Protein 7EDC (pdb70)

GO terms:
  GO:0141100 tRNA (guanine(18)-2'-O-ribose)-methyltransferase activity (F, EXP)
  GO:0002938 tRNA guanine ribose methylation (P, IMP)
  GO:0030488 tRNA methylation (P, TAS)

Secondary structure (DSSP, 8-state):
---TT----HHHHHHHHHHHHT--TTEEEEEES---HHHHHHHHHHHHHTT-SEEEEE--SHHHHHHTHHHHTS-TT-EEEEESSHHHHHHHHHHTT-EEEEE---TT-EEGGGS--SS-EEEEEEBTTTBS-HHHHHH-SEEEE----SS-----HHHHHHHHHHHHHHHHHHTTTT--SS-SS-HHHHHHHHHHHHSHHHHHHHHHTTPPP-EE-TTS-EE--HHHHHHHHS--

Structure (mmCIF, N/CA/C/O backbone):
data_7EDC
#
_entry.id   7EDC
#
_cell.length_a   84.791
_cell.length_b   60.942
_cell.length_c   67.906
_cell.angle_alpha   90.000
_cell.angle_beta   122.965
_cell.angle_gamma   90.000
#
_symmetry.space_group_name_H-M   'C 1 2 1'
#
loop_
_entity.id
_entity.type
_entity.pdbx_description
1 polymer "tRNA (guanosine(18)-2'-O)-methyltransferase"
2 non-polymer S-ADENOSYLMETHIONINE
3 non-polymer 'PHOSPHATE ION'
4 water water
#
loop_
_atom_site.group_PDB
_atom_site.id
_atom_site.type_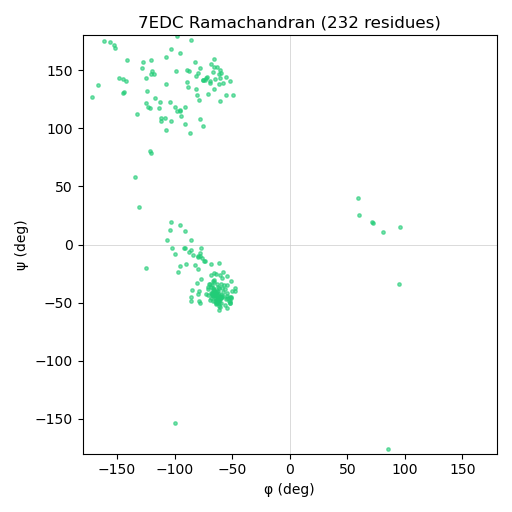symbol
_atom_site.label_atom_id
_atom_site.label_alt_id
_atom_site.label_comp_id
_atom_site.label_asym_id
_atom_site.label_entity_id
_atom_site.label_seq_id
_atom_site.pdbx_PDB_ins_code
_atom_site.Cartn_x
_atom_site.Cartn_y
_atom_site.Cartn_z
_atom_site.occupancy
_atom_site.B_iso_or_equiv
_atom_site.auth_seq_id
_atom_site.auth_comp_id
_atom_site.auth_asym_id
_atom_site.auth_atom_id
_atom_site.pdbx_PDB_model_num
ATOM 1 N N . LEU A 1 14 ? 1.058 6.652 41.722 1.000 56.633 -6 LEU A N 1
ATOM 2 C CA . LEU A 1 14 ? 1.093 5.326 41.000 1.000 50.340 -6 LEU A CA 1
ATOM 3 C C . LEU A 1 14 ? 0.730 5.614 39.539 1.000 47.816 -6 LEU A C 1
ATOM 4 O O . LEU A 1 14 ? 1.664 5.683 38.759 1.000 47.662 -6 LEU A O 1
ATOM 9 N N . VAL A 1 15 ? -0.522 5.947 39.216 1.000 48.601 -5 VAL A N 1
ATOM 10 C CA . VAL A 1 15 ? -0.877 6.439 37.852 1.000 59.036 -5 VAL A CA 1
ATOM 11 C C . VAL A 1 15 ? -1.269 7.917 37.926 1.000 54.235 -5 VAL A C 1
ATOM 12 O O . VAL A 1 15 ? -2.346 8.286 38.363 1.000 45.030 -5 VAL A O 1
ATOM 16 N N . PRO A 1 16 ? -0.399 8.834 37.460 1.000 49.981 -4 PRO A N 1
ATOM 17 C CA . PRO A 1 16 ? -0.706 10.264 37.483 1.000 48.322 -4 PRO A CA 1
ATOM 18 C C . PRO A 1 16 ? -2.060 10.655 36.861 1.000 57.621 -4 PRO A C 1
ATOM 19 O O . PRO A 1 16 ? -2.429 10.055 35.839 1.000 53.324 -4 PRO A O 1
ATOM 23 N N . ARG A 1 17 ? -2.778 11.622 37.467 1.000 44.000 -3 ARG A N 1
ATOM 24 C CA . ARG A 1 17 ? -4.134 12.029 37.037 1.000 52.031 -3 ARG A CA 1
ATOM 25 C C . ARG A 1 17 ? -4.067 12.560 35.594 1.000 51.782 -3 ARG A C 1
ATOM 26 O O . ARG A 1 17 ? -3.103 13.275 35.264 1.000 55.011 -3 ARG A O 1
ATOM 34 N N . GLY A 1 18 ? -5.048 12.196 34.761 1.000 53.980 -2 GLY A N 1
ATOM 35 C CA . GLY A 1 18 ? -5.154 12.620 33.351 1.000 56.165 -2 GLY A CA 1
ATOM 36 C C . GLY A 1 18 ? -4.546 11.601 32.398 1.000 64.404 -2 GLY A C 1
ATOM 37 O O . GLY A 1 18 ? -5.083 11.485 31.275 1.000 76.252 -2 GLY A O 1
ATOM 38 N N . SER A 1 19 ? -3.473 10.897 32.803 1.000 57.690 -1 SER A N 1
ATOM 39 C CA . SER A 1 19 ? -2.786 9.843 31.999 1.000 65.114 -1 SER A CA 1
ATOM 40 C C . SER A 1 19 ? -3.760 8.696 31.694 1.000 70.159 -1 SER A C 1
ATOM 41 O O . SER A 1 19 ? -4.606 8.400 32.550 1.000 74.666 -1 SER A O 1
ATOM 44 N N . HIS A 1 20 ? -3.619 8.058 30.526 1.000 84.682 0 HIS A N 1
ATOM 45 C CA . HIS A 1 20 ? -4.542 7.010 29.992 1.000 86.517 0 HIS A CA 1
ATOM 46 C C . HIS A 1 20 ? -4.235 5.627 30.592 1.000 81.133 0 HIS A C 1
ATOM 47 O O . HIS A 1 20 ? -5.116 4.743 30.505 1.000 93.896 0 HIS A O 1
ATOM 54 N N . MET A 1 21 ? -3.047 5.438 31.175 1.000 66.110 1 MET A N 1
ATOM 55 C CA . MET A 1 21 ? -2.536 4.115 31.630 1.000 54.507 1 MET A CA 1
ATOM 56 C C . MET A 1 21 ? -3.516 3.523 32.646 1.000 53.615 1 MET A C 1
ATOM 57 O O . MET A 1 21 ? -4.056 4.287 33.453 1.000 51.863 1 MET A O 1
ATOM 62 N N . ASN A 1 22 ? -3.764 2.218 32.539 1.000 56.777 2 ASN A N 1
ATOM 63 C CA . ASN A 1 22 ? -4.642 1.374 33.392 1.000 56.752 2 ASN A CA 1
ATOM 64 C C . ASN A 1 22 ? -4.191 -0.057 33.142 1.000 61.405 2 ASN A C 1
ATOM 65 O O . ASN A 1 22 ? -3.278 -0.262 32.344 1.000 57.765 2 ASN A O 1
ATOM 70 N N . PRO A 1 23 ? -4.741 -1.068 33.848 1.000 61.993 3 PRO A N 1
ATOM 71 C CA . PRO A 1 23 ? -4.322 -2.454 33.638 1.000 60.485 3 PRO A CA 1
ATOM 72 C C . PRO A 1 23 ? -4.545 -2.985 32.208 1.000 64.794 3 PRO A C 1
ATOM 73 O O . PRO A 1 23 ? -3.817 -3.906 31.816 1.000 56.113 3 PRO A O 1
ATOM 77 N N . THR A 1 24 ? -5.520 -2.413 31.486 1.000 60.486 4 THR A N 1
ATOM 78 C CA . THR A 1 24 ? -5.947 -2.783 30.108 1.000 63.063 4 THR A CA 1
ATOM 79 C C . THR A 1 24 ? -4.968 -2.199 29.080 1.000 67.499 4 THR A C 1
ATOM 80 O O . THR A 1 24 ? -4.543 -2.946 28.171 1.000 56.085 4 THR A O 1
ATOM 84 N N . ARG A 1 25 ? -4.639 -0.907 29.194 1.000 55.488 5 ARG A N 1
ATOM 85 C CA . ARG A 1 25 ? -3.691 -0.249 28.266 1.000 53.669 5 ARG A CA 1
ATOM 86 C C . ARG A 1 25 ? -2.300 -0.862 28.442 1.000 55.864 5 ARG A C 1
ATOM 87 O O . ARG A 1 25 ? -1.551 -0.940 27.441 1.000 49.027 5 ARG A O 1
ATOM 95 N N . TYR A 1 26 ? -1.958 -1.287 29.659 1.000 49.442 6 TYR A N 1
ATOM 96 C CA . TYR A 1 26 ? -0.696 -2.016 29.920 1.000 49.308 6 TYR A CA 1
ATOM 97 C C . TYR A 1 26 ? -0.686 -3.307 29.096 1.000 51.007 6 TYR A C 1
ATOM 98 O O . TYR A 1 26 ? 0.379 -3.703 28.557 1.000 43.072 6 TYR A O 1
ATOM 107 N N . ALA A 1 27 ? -1.806 -4.034 29.147 1.000 55.469 7 ALA A N 1
ATOM 108 C CA . ALA A 1 27 ? -1.963 -5.351 28.488 1.000 52.889 7 ALA A CA 1
ATOM 109 C C . ALA A 1 27 ? -1.794 -5.137 26.979 1.000 48.793 7 ALA A C 1
ATOM 110 O O . ALA A 1 27 ? -0.938 -5.795 26.408 1.000 56.133 7 ALA A O 1
ATOM 112 N N . ARG A 1 28 ? -2.551 -4.205 26.410 1.000 47.914 8 ARG A N 1
ATOM 113 C CA . ARG A 1 28 ? -2.506 -3.807 24.983 1.000 53.784 8 ARG A CA 1
ATOM 114 C C . ARG A 1 28 ? -1.061 -3.476 24.609 1.000 50.429 8 ARG A C 1
ATOM 115 O O . ARG A 1 28 ? -0.605 -3.944 23.557 1.000 44.100 8 ARG A O 1
ATOM 123 N N . ILE A 1 29 ? -0.368 -2.660 25.405 1.000 46.118 9 ILE A N 1
ATOM 124 C CA . ILE A 1 29 ? 1.056 -2.315 25.125 1.000 44.035 9 ILE A CA 1
ATOM 125 C C . ILE A 1 29 ? 1.909 -3.580 25.196 1.000 42.446 9 ILE A C 1
ATOM 126 O O . ILE A 1 29 ? 2.740 -3.773 24.290 1.000 43.313 9 ILE A O 1
ATOM 131 N N . CYS A 1 30 ? 1.805 -4.378 26.260 1.000 42.585 10 CYS A N 1
ATOM 132 C CA . CYS A 1 30 ? 2.700 -5.545 26.459 1.000 42.674 10 CYS A CA 1
ATOM 133 C C . CYS A 1 30 ? 2.443 -6.622 25.382 1.000 43.301 10 CYS A C 1
ATOM 134 O O . CYS A 1 30 ? 3.391 -7.234 24.929 1.000 37.176 10 CYS A O 1
ATOM 137 N N . GLU A 1 31 ? 1.206 -6.825 24.982 1.000 43.136 11 GLU A N 1
ATOM 138 C CA . GLU A 1 31 ? 0.845 -7.721 23.853 1.000 44.424 11 GLU A CA 1
ATOM 139 C C . GLU A 1 31 ? 1.457 -7.176 22.556 1.000 36.289 11 GLU A C 1
ATOM 140 O O . GLU A 1 31 ? 1.930 -7.973 21.702 1.000 41.975 11 GLU A O 1
ATOM 146 N N . MET A 1 32 ? 1.439 -5.867 22.382 1.000 37.072 12 MET A N 1
ATOM 147 C CA . MET A 1 32 ? 2.017 -5.212 21.191 1.000 41.090 12 MET A CA 1
ATOM 148 C C . MET A 1 32 ? 3.533 -5.459 21.171 1.000 39.230 12 MET A C 1
ATOM 149 O O . MET A 1 32 ? 4.079 -5.863 20.120 1.000 33.376 12 MET A O 1
ATOM 154 N N . LEU A 1 33 ? 4.219 -5.382 22.315 1.000 41.370 13 LEU A N 1
ATOM 155 C CA . LEU A 1 33 ? 5.686 -5.661 22.371 1.000 36.444 13 LEU A CA 1
ATOM 156 C C . LEU A 1 33 ? 5.996 -7.140 22.112 1.000 34.678 13 LEU A C 1
ATOM 157 O O . LEU A 1 33 ? 7.070 -7.389 21.512 1.000 36.669 13 LEU A O 1
ATOM 162 N N . ALA A 1 34 ? 5.151 -8.047 22.593 1.000 35.167 14 ALA A N 1
ATOM 163 C CA . ALA A 1 34 ? 5.252 -9.505 22.370 1.000 39.158 14 ALA A CA 1
ATOM 164 C C . ALA A 1 34 ? 5.195 -9.797 20.856 1.000 37.132 14 ALA A C 1
ATOM 165 O O . ALA A 1 34 ? 5.943 -10.683 20.375 1.000 40.842 14 ALA A O 1
ATOM 167 N N . ARG A 1 35 ? 4.443 -9.004 20.114 1.000 39.111 15 ARG A N 1
ATOM 168 C CA . ARG A 1 35 ? 4.285 -9.152 18.634 1.000 38.395 15 ARG A CA 1
ATOM 169 C C . ARG A 1 35 ? 5.409 -8.473 17.851 1.000 41.098 15 ARG A C 1
ATOM 170 O O . ARG A 1 35 ? 5.489 -8.721 16.628 1.000 36.228 15 ARG A O 1
ATOM 178 N N . ARG A 1 36 ? 6.281 -7.696 18.508 1.000 38.889 16 ARG A N 1
ATOM 179 C CA . ARG A 1 36 ? 7.309 -6.869 17.818 1.000 38.306 16 ARG A CA 1
ATOM 180 C C . ARG A 1 36 ? 8.307 -7.793 17.092 1.000 39.181 16 ARG A C 1
ATOM 181 O O . ARG A 1 36 ? 8.611 -8.877 17.605 1.000 33.212 16 ARG A O 1
ATOM 189 N N . GLN A 1 37 ? 8.756 -7.391 15.905 1.000 35.726 17 GLN A N 1
ATOM 190 C CA . GLN A 1 37 ? 9.622 -8.190 14.996 1.000 35.133 17 GLN A CA 1
ATOM 191 C C . GLN A 1 37 ? 10.914 -7.414 14.764 1.000 36.227 17 GLN A C 1
ATOM 192 O O . GLN A 1 37 ? 11.090 -6.729 13.742 1.000 37.940 17 GLN A O 1
ATOM 198 N N . PRO A 1 38 ? 11.841 -7.454 15.742 1.000 37.704 18 PRO A N 1
ATOM 199 C CA . PRO A 1 38 ? 13.048 -6.629 15.706 1.000 41.554 18 PRO A CA 1
ATOM 200 C C . PRO A 1 38 ? 14.025 -7.036 14.588 1.000 39.197 18 PRO A C 1
ATOM 201 O O . PRO A 1 38 ? 14.877 -6.265 14.274 1.000 39.645 18 PRO A O 1
ATOM 205 N N . ASP A 1 39 ? 13.884 -8.231 14.018 1.000 36.856 19 ASP A N 1
ATOM 206 C CA . ASP A 1 39 ? 14.734 -8.703 12.900 1.000 36.029 19 ASP A CA 1
ATOM 207 C C . ASP A 1 39 ? 14.076 -8.314 11.548 1.000 38.618 19 ASP A C 1
ATOM 208 O O . ASP A 1 39 ? 14.527 -8.800 10.528 1.000 38.512 19 ASP A O 1
ATOM 213 N N . LEU A 1 40 ? 13.045 -7.463 11.539 1.000 38.581 20 LEU A N 1
ATOM 214 C CA . LEU A 1 40 ? 12.392 -6.972 10.296 1.000 37.165 20 LEU A CA 1
ATOM 215 C C . LEU A 1 40 ? 12.439 -5.456 10.307 1.000 36.587 20 LEU A C 1
ATOM 216 O O . LEU A 1 40 ? 12.074 -4.852 11.339 1.000 34.404 20 LEU A O 1
ATOM 221 N N . THR A 1 41 ? 12.862 -4.861 9.203 1.000 34.514 21 THR A N 1
ATOM 222 C CA . THR A 1 41 ? 12.948 -3.396 9.132 1.000 35.298 21 THR A CA 1
ATOM 223 C C . THR A 1 41 ? 12.797 -2.930 7.691 1.000 32.996 21 THR A C 1
ATOM 224 O O . THR A 1 41 ? 12.822 -3.741 6.748 1.000 34.892 21 THR A O 1
ATOM 228 N N . VAL A 1 42 ? 12.691 -1.619 7.576 1.000 31.710 22 VAL A N 1
ATOM 229 C CA A VAL A 1 42 ? 12.762 -0.864 6.302 0.500 34.499 22 VAL A CA 1
ATOM 230 C CA B VAL A 1 42 ? 12.753 -0.870 6.301 0.500 34.051 22 VAL A CA 1
ATOM 231 C C . VAL A 1 42 ? 13.856 0.184 6.486 1.000 37.430 22 VAL A C 1
ATOM 232 O O . VAL A 1 42 ? 14.018 0.691 7.618 1.000 44.283 22 VAL A O 1
ATOM 239 N N . CYS A 1 43 ? 14.573 0.471 5.428 1.000 35.658 23 CYS A N 1
ATOM 240 C CA . CYS A 1 43 ? 15.630 1.513 5.406 1.000 37.221 23 CYS A CA 1
ATOM 241 C C . CYS A 1 43 ? 15.272 2.463 4.269 1.000 37.897 23 CYS A C 1
ATOM 242 O O . CYS A 1 43 ? 15.062 2.017 3.170 1.000 37.361 23 CYS A O 1
ATOM 245 N N . MET A 1 44 ? 15.099 3.734 4.591 1.000 38.485 24 MET A N 1
ATOM 246 C CA . MET A 1 44 ? 14.714 4.775 3.625 1.000 39.274 24 MET A CA 1
ATOM 247 C C . MET A 1 44 ? 16.013 5.436 3.118 1.000 40.864 24 MET A C 1
ATOM 248 O O . MET A 1 44 ? 16.669 6.121 3.921 1.000 41.268 24 MET A O 1
ATOM 253 N N . GLU A 1 45 ? 16.371 5.219 1.854 1.000 43.336 25 GLU A N 1
ATOM 254 C CA . GLU A 1 45 ? 17.552 5.894 1.233 1.000 44.446 25 GLU A CA 1
ATOM 255 C C . GLU A 1 45 ? 17.100 7.242 0.690 1.000 39.702 25 GLU A C 1
ATOM 256 O O . GLU A 1 45 ? 16.470 7.281 -0.388 1.000 41.769 25 GLU A O 1
ATOM 262 N N . GLN A 1 46 ? 17.299 8.291 1.489 1.000 39.021 26 GLN A N 1
ATOM 263 C CA . GLN A 1 46 ? 16.958 9.690 1.143 1.000 46.941 26 GLN A CA 1
ATOM 264 C C . GLN A 1 46 ? 15.465 9.854 0.862 1.000 40.955 26 GLN A C 1
ATOM 265 O O . GLN A 1 46 ? 15.120 10.759 0.080 1.000 45.372 26 GLN A O 1
ATOM 271 N N . VAL A 1 47 ? 14.605 8.993 1.418 1.000 40.913 27 VAL A N 1
ATOM 272 C CA . VAL A 1 47 ? 13.128 9.177 1.341 1.000 41.072 27 VAL A CA 1
ATOM 273 C C . VAL A 1 47 ? 12.819 10.253 2.380 1.000 44.414 27 VAL A C 1
ATOM 274 O O . VAL A 1 47 ? 12.952 9.948 3.574 1.000 48.202 27 VAL A O 1
ATOM 278 N N . HIS A 1 48 ? 12.479 11.467 1.960 1.000 44.511 28 HIS A N 1
ATOM 279 C CA . HIS A 1 48 ? 12.515 12.646 2.875 1.000 52.422 28 HIS A CA 1
ATOM 280 C C . HIS A 1 48 ? 11.172 13.391 2.957 1.000 47.288 28 HIS A C 1
ATOM 281 O O . HIS A 1 48 ? 11.004 14.092 3.971 1.000 46.953 28 HIS A O 1
ATOM 288 N N . LYS A 1 49 ? 10.245 13.257 1.994 1.000 50.030 29 LYS A N 1
ATOM 289 C CA . LYS A 1 49 ? 8.936 13.972 2.060 1.000 43.692 29 LYS A CA 1
ATOM 290 C C . LYS A 1 49 ? 8.222 13.501 3.315 1.000 50.081 29 LYS A C 1
ATOM 291 O O . LYS A 1 49 ? 8.074 12.282 3.492 1.000 41.395 29 LYS A O 1
ATOM 297 N N . PRO A 1 50 ? 7.842 14.431 4.234 1.000 49.548 30 PRO A N 1
ATOM 298 C CA . PRO A 1 50 ? 7.202 14.074 5.498 1.000 47.147 30 PRO A CA 1
ATOM 299 C C . PRO A 1 50 ? 6.015 13.123 5.306 1.000 42.604 30 PRO A C 1
ATOM 300 O O . PRO A 1 50 ? 5.885 12.254 6.100 1.000 39.193 30 PRO A O 1
ATOM 304 N N . HIS A 1 51 ? 5.191 13.307 4.274 1.000 37.135 31 HIS A N 1
ATOM 305 C CA . HIS A 1 51 ? 4.016 12.415 4.070 1.000 43.062 31 HIS A CA 1
ATOM 306 C C . HIS A 1 51 ? 4.506 10.973 3.822 1.000 42.219 31 HIS A C 1
ATOM 307 O O . HIS A 1 51 ? 3.871 10.032 4.339 1.000 41.718 31 HIS A O 1
ATOM 314 N N . ASN A 1 52 ? 5.654 10.785 3.170 1.000 40.123 32 ASN A N 1
ATOM 315 C CA . ASN A 1 52 ? 6.155 9.417 2.827 1.000 35.978 32 ASN A CA 1
ATOM 316 C C . ASN A 1 52 ? 6.795 8.818 4.066 1.000 40.049 32 ASN A C 1
ATOM 317 O O . ASN A 1 52 ? 6.481 7.652 4.410 1.000 35.031 32 ASN A O 1
ATOM 322 N N . VAL A 1 53 ? 7.570 9.625 4.792 1.000 36.609 33 VAL A N 1
ATOM 323 C CA . VAL A 1 53 ? 8.291 9.157 6.004 1.000 35.343 33 VAL A CA 1
ATOM 324 C C . VAL A 1 53 ? 7.236 8.701 7.007 1.000 35.786 33 VAL A C 1
ATOM 325 O O . VAL A 1 53 ? 7.383 7.615 7.597 1.000 35.000 33 VAL A O 1
ATOM 329 N N . SER A 1 54 ? 6.206 9.517 7.202 1.000 39.070 34 SER A N 1
ATOM 330 C CA . SER A 1 54 ? 5.111 9.222 8.145 1.000 38.106 34 SER A CA 1
ATOM 331 C C . SER A 1 54 ? 4.392 7.924 7.766 1.000 29.531 34 SER A C 1
ATOM 332 O O . SER A 1 54 ? 4.183 7.090 8.672 1.000 36.137 34 SER A O 1
ATOM 335 N N . ALA A 1 55 ? 3.993 7.803 6.518 1.000 34.085 35 ALA A N 1
ATOM 336 C CA . ALA A 1 55 ? 3.179 6.682 5.978 1.000 35.382 35 ALA A CA 1
ATOM 337 C C . ALA A 1 55 ? 4.028 5.409 6.070 1.000 36.904 35 ALA A C 1
ATOM 338 O O . ALA A 1 55 ? 3.542 4.391 6.533 1.000 34.786 35 ALA A O 1
ATOM 340 N N . ILE A 1 56 ? 5.324 5.510 5.800 1.000 34.080 36 ILE A N 1
ATOM 341 C CA . ILE A 1 56 ? 6.224 4.332 5.901 1.000 30.848 36 ILE A CA 1
ATOM 342 C C . ILE A 1 56 ? 6.355 3.877 7.349 1.000 32.385 36 ILE A C 1
ATOM 343 O O . ILE A 1 56 ? 6.219 2.658 7.604 1.000 32.176 36 ILE A O 1
ATOM 348 N N . ILE A 1 57 ? 6.543 4.809 8.282 1.000 35.335 37 ILE A N 1
ATOM 349 C CA A ILE A 1 57 ? 6.632 4.524 9.748 0.500 36.266 37 ILE A CA 1
ATOM 350 C CA B ILE A 1 57 ? 6.658 4.469 9.732 0.500 34.972 37 ILE A CA 1
ATOM 351 C C . ILE A 1 57 ? 5.343 3.859 10.237 1.000 33.399 37 ILE A C 1
ATOM 352 O O . ILE A 1 57 ? 5.393 2.935 11.082 1.000 34.606 37 ILE A O 1
ATOM 361 N N . ARG A 1 58 ? 4.221 4.363 9.765 1.000 34.229 38 ARG A N 1
ATOM 362 C CA . ARG A 1 58 ? 2.877 3.880 10.170 1.000 34.302 38 ARG A CA 1
ATOM 363 C C . ARG A 1 58 ? 2.725 2.396 9.790 1.000 32.583 38 ARG A C 1
ATOM 364 O O . ARG A 1 58 ? 2.187 1.577 10.621 1.000 32.143 38 ARG A O 1
ATOM 372 N N . THR A 1 59 ? 3.098 2.043 8.553 1.000 35.220 39 THR A N 1
ATOM 373 C CA . THR A 1 59 ? 3.053 0.641 8.084 1.000 36.852 39 THR A CA 1
ATOM 374 C C . THR A 1 59 ? 4.058 -0.191 8.857 1.000 31.552 39 THR A C 1
ATOM 375 O O . THR A 1 59 ? 3.710 -1.314 9.245 1.000 34.561 39 THR A O 1
ATOM 379 N N . ALA A 1 60 ? 5.247 0.336 9.089 1.000 35.141 40 ALA A N 1
ATOM 380 C CA . ALA A 1 60 ? 6.280 -0.348 9.895 1.000 34.437 40 ALA A CA 1
ATOM 381 C C . ALA A 1 60 ? 5.651 -0.764 11.231 1.000 31.813 40 ALA A C 1
ATOM 382 O O . ALA A 1 60 ? 5.717 -1.962 11.570 1.000 32.892 40 ALA A O 1
ATOM 384 N N . ASP A 1 61 ? 4.980 0.158 11.933 1.000 34.288 41 ASP A N 1
ATOM 385 C CA . ASP A 1 61 ? 4.337 -0.124 13.236 1.000 31.393 41 ASP A CA 1
ATOM 386 C C . ASP A 1 61 ? 3.315 -1.259 13.021 1.000 29.671 41 ASP A C 1
ATOM 387 O O . ASP A 1 61 ? 3.237 -2.179 13.830 1.000 33.066 41 ASP A O 1
ATOM 392 N N . ALA A 1 62 ? 2.527 -1.164 11.963 1.000 32.183 42 ALA A N 1
ATOM 393 C CA . ALA A 1 62 ? 1.375 -2.042 11.658 1.000 34.776 42 ALA A CA 1
ATOM 394 C C . ALA A 1 62 ? 1.826 -3.485 11.421 1.000 34.201 42 ALA A C 1
ATOM 395 O O . ALA A 1 62 ? 1.044 -4.407 11.738 1.000 35.289 42 ALA A O 1
ATOM 397 N N . VAL A 1 63 ? 3.065 -3.708 11.007 1.000 30.418 43 VAL A N 1
ATOM 398 C CA . VAL A 1 63 ? 3.592 -5.078 10.761 1.000 32.922 43 VAL A CA 1
ATOM 399 C C . VAL A 1 63 ? 4.568 -5.493 11.873 1.000 35.535 43 VAL A C 1
ATOM 400 O O . VAL A 1 63 ? 5.150 -6.585 11.760 1.000 36.021 43 VAL A O 1
ATOM 404 N N . GLY A 1 64 ? 4.753 -4.658 12.904 1.000 37.541 44 GLY A N 1
ATOM 405 C CA . GLY A 1 64 ? 5.527 -5.052 14.097 1.000 36.924 44 GLY A CA 1
ATOM 406 C C . GLY A 1 64 ? 6.983 -4.619 14.045 1.000 33.486 44 GLY A C 1
ATOM 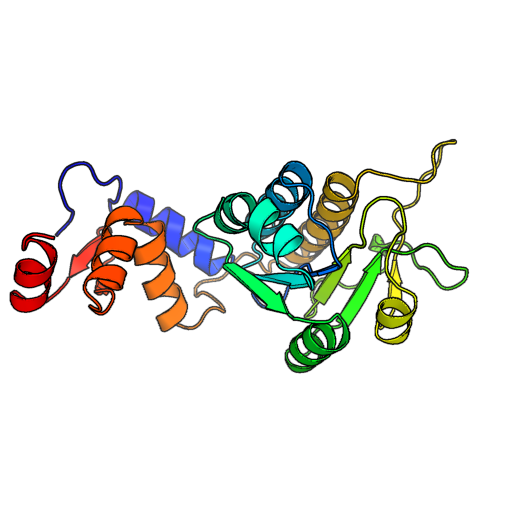407 O O . GLY A 1 64 ? 7.777 -5.193 14.799 1.000 36.506 44 GLY A O 1
ATOM 408 N N . VAL A 1 65 ? 7.353 -3.702 13.156 1.000 33.588 45 VAL A N 1
ATOM 409 C CA . VAL A 1 65 ? 8.756 -3.202 13.105 1.000 31.655 45 VAL A CA 1
ATOM 410 C C . VAL A 1 65 ? 9.025 -2.327 14.351 1.000 37.212 45 VAL A C 1
ATOM 411 O O . VAL A 1 65 ? 8.220 -1.468 14.682 1.000 35.872 45 VAL A O 1
ATOM 415 N N . HIS A 1 66 ? 10.118 -2.599 15.053 1.000 38.191 46 HIS A N 1
ATOM 416 C CA . HIS A 1 66 ? 10.522 -1.909 16.309 1.000 40.299 46 HIS A CA 1
ATOM 417 C C . HIS A 1 66 ? 11.297 -0.627 15.953 1.000 44.096 46 HIS A C 1
ATOM 418 O O . HIS A 1 66 ? 11.146 0.400 16.648 1.000 39.495 46 HIS A O 1
ATOM 425 N N . GLU A 1 67 ? 12.137 -0.714 14.925 1.000 39.595 47 GLU A N 1
ATOM 426 C CA . GLU A 1 67 ? 13.095 0.344 14.511 1.000 37.026 47 GLU A CA 1
ATOM 427 C C . GLU A 1 67 ? 13.199 0.368 12.991 1.000 35.520 47 GLU A C 1
ATOM 428 O O . GLU A 1 67 ? 13.424 -0.698 12.350 1.000 38.438 47 GLU A O 1
ATOM 434 N N . VAL A 1 68 ? 13.078 1.553 12.419 1.000 34.219 48 VAL A N 1
ATOM 435 C CA . VAL A 1 68 ? 13.309 1.782 10.967 1.000 38.426 48 VAL A CA 1
ATOM 436 C C . VAL A 1 68 ? 14.638 2.531 10.854 1.000 38.431 48 VAL A C 1
ATOM 437 O O . VAL A 1 68 ? 15.135 3.093 11.882 1.000 38.574 48 VAL A O 1
ATOM 441 N N . HIS A 1 69 ? 15.214 2.494 9.667 1.000 38.761 49 HIS A N 1
ATOM 442 C CA . HIS A 1 69 ? 16.520 3.129 9.354 1.000 36.244 49 HIS A CA 1
ATOM 443 C C . HIS A 1 69 ? 16.320 4.149 8.261 1.000 36.038 49 HIS A C 1
ATOM 444 O O . HIS A 1 69 ? 15.439 3.966 7.408 1.000 38.364 49 HIS A O 1
ATOM 451 N N . ALA A 1 70 ? 17.130 5.205 8.281 1.000 38.864 50 ALA A N 1
ATOM 452 C CA . ALA A 1 70 ? 17.082 6.274 7.269 1.000 38.750 50 ALA A CA 1
ATOM 453 C C . ALA A 1 70 ? 18.516 6.726 6.960 1.000 42.902 50 ALA A C 1
A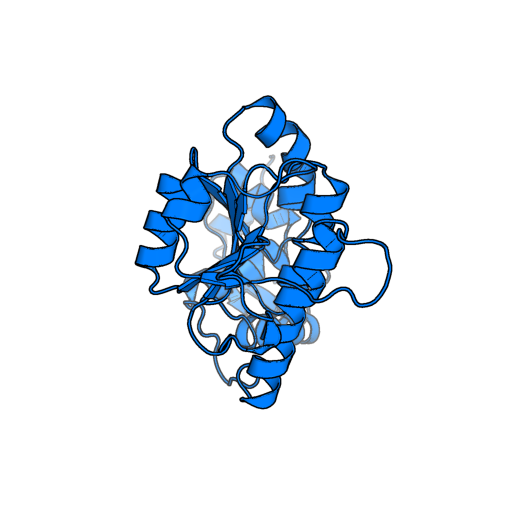TOM 454 O O . ALA A 1 70 ? 19.377 6.740 7.888 1.000 41.449 50 ALA A O 1
ATOM 456 N N . VAL A 1 71 ? 18.743 6.993 5.675 1.000 47.188 51 VAL A N 1
ATOM 457 C CA . VAL A 1 71 ? 19.922 7.715 5.118 1.000 47.076 51 VAL A CA 1
ATOM 458 C C . VAL A 1 71 ? 19.429 9.094 4.687 1.000 42.206 51 VAL A C 1
ATOM 459 O O . VAL A 1 71 ? 18.775 9.213 3.654 1.000 44.855 51 VAL A O 1
ATOM 463 N N . TRP A 1 72 ? 19.671 10.065 5.551 1.000 41.035 52 TRP A N 1
ATOM 464 C CA . TRP A 1 72 ? 19.378 11.503 5.380 1.000 44.234 52 TRP A CA 1
ATOM 465 C C . TRP A 1 72 ? 20.727 12.227 5.512 1.000 46.484 52 TRP A C 1
ATOM 466 O O . TRP A 1 72 ? 21.084 12.700 6.588 1.000 44.358 52 TRP A O 1
ATOM 477 N N . PRO A 1 73 ? 21.545 12.251 4.439 1.000 52.798 53 PRO A N 1
ATOM 478 C CA . PRO A 1 73 ? 22.929 12.729 4.547 1.000 57.203 53 PRO A CA 1
ATOM 479 C C . PRO A 1 73 ? 22.967 14.194 5.017 1.000 50.796 53 PRO A C 1
ATOM 480 O O . PRO A 1 73 ? 23.677 14.482 5.976 1.000 63.871 53 PRO A O 1
ATOM 484 N N . GLY A 1 74 ? 22.110 15.028 4.412 1.000 44.267 54 GLY A N 1
ATOM 485 C CA . GLY A 1 74 ? 22.073 16.489 4.550 1.000 46.696 54 GLY A CA 1
ATOM 486 C C . GLY A 1 74 ? 21.219 16.950 5.711 1.000 47.091 54 GLY A C 1
ATOM 487 O O . GLY A 1 74 ? 20.191 16.300 6.005 1.000 43.135 54 GLY A O 1
ATOM 488 N N . SER A 1 75 ? 21.589 18.090 6.303 1.000 41.783 55 SER A N 1
ATOM 489 C CA . SER A 1 75 ? 20.941 18.692 7.495 1.000 45.053 55 SER A CA 1
ATOM 490 C C . SER A 1 75 ? 19.505 19.128 7.157 1.000 44.313 55 SER A C 1
ATOM 491 O O . SER A 1 75 ? 18.622 18.927 8.010 1.000 43.959 55 SER A O 1
ATOM 494 N N . ARG A 1 76 ? 19.245 19.663 5.959 1.000 41.178 56 ARG A N 1
ATOM 495 C CA . ARG A 1 76 ? 17.880 20.142 5.598 1.000 47.873 56 ARG A CA 1
ATOM 496 C C . ARG A 1 76 ? 16.954 18.912 5.474 1.000 50.801 56 ARG A C 1
ATOM 497 O O . ARG A 1 76 ? 15.799 18.993 5.880 1.000 46.132 56 ARG A O 1
ATOM 505 N N . MET A 1 77 ? 17.448 17.839 4.866 1.000 46.966 57 MET A N 1
ATOM 506 C CA . MET A 1 77 ? 16.692 16.575 4.709 1.000 51.667 57 MET A CA 1
ATOM 507 C C . MET A 1 77 ? 16.343 16.043 6.098 1.000 48.827 57 MET A C 1
ATOM 508 O O . MET A 1 77 ? 15.156 15.765 6.322 1.000 48.718 57 MET A O 1
ATOM 513 N N . ARG A 1 78 ? 17.343 15.891 6.972 1.000 46.872 58 ARG A N 1
ATOM 514 C CA . ARG A 1 78 ? 17.155 15.412 8.369 1.000 47.956 58 ARG A CA 1
ATOM 515 C C . ARG A 1 78 ? 16.116 16.287 9.091 1.000 53.390 58 ARG A C 1
ATOM 516 O O . ARG A 1 78 ? 15.202 15.712 9.737 1.000 48.271 58 ARG A O 1
ATOM 524 N N . THR A 1 79 ? 16.211 17.617 8.985 1.000 50.257 59 THR A N 1
ATOM 525 C CA . THR A 1 79 ? 15.317 18.566 9.710 1.000 55.093 59 THR A CA 1
ATOM 526 C C . THR A 1 79 ? 13.882 18.506 9.151 1.000 56.477 59 THR A C 1
ATOM 527 O O . THR A 1 79 ? 12.950 18.456 9.958 1.000 56.343 59 THR A O 1
ATOM 531 N N . MET A 1 80 ? 13.700 18.555 7.832 1.000 51.948 60 MET A N 1
ATOM 532 C CA . MET A 1 80 ? 12.369 18.500 7.165 1.000 54.183 60 MET A CA 1
ATOM 533 C C . MET A 1 80 ? 11.632 17.212 7.581 1.000 52.327 60 MET A C 1
ATOM 534 O O . MET A 1 80 ? 10.400 17.225 7.674 1.000 55.709 60 MET A O 1
ATOM 539 N N . ALA A 1 81 ? 12.376 16.129 7.780 1.000 54.991 61 ALA A N 1
ATOM 540 C CA . ALA A 1 81 ? 11.870 14.774 8.080 1.000 53.310 61 ALA A CA 1
ATOM 541 C C . ALA A 1 81 ? 11.672 14.566 9.585 1.000 51.616 61 ALA A C 1
ATOM 542 O O . ALA A 1 81 ? 11.083 13.509 9.940 1.000 45.758 61 ALA A O 1
ATOM 544 N N . SER A 1 82 ? 12.079 15.522 10.440 1.000 47.646 62 SER A N 1
ATOM 545 C CA . SER A 1 82 ? 12.242 15.293 11.900 1.000 48.892 62 SER A CA 1
ATOM 546 C C . SER A 1 82 ? 10.890 14.960 12.555 1.000 47.152 62 SER A C 1
ATOM 547 O O . SER A 1 82 ? 10.839 13.946 13.287 1.000 48.741 62 SER A O 1
ATOM 550 N N . ALA A 1 83 ? 9.844 15.755 12.314 1.000 43.779 63 ALA A N 1
ATOM 551 C CA . ALA A 1 83 ? 8.504 15.575 12.942 1.000 50.941 63 ALA A CA 1
ATOM 552 C C . ALA A 1 83 ? 7.910 14.228 12.511 1.000 47.335 63 ALA A C 1
ATOM 553 O O . ALA A 1 83 ? 7.395 13.474 13.389 1.000 48.803 63 ALA A O 1
ATOM 555 N N . ALA A 1 84 ? 7.998 13.923 11.217 1.000 46.170 64 ALA A N 1
ATOM 556 C CA . ALA A 1 84 ? 7.558 12.636 10.625 1.000 46.021 64 ALA A CA 1
ATOM 557 C C . ALA A 1 84 ? 8.338 11.482 11.282 1.000 48.943 64 ALA A C 1
ATOM 558 O O . ALA A 1 84 ? 7.688 10.497 11.693 1.000 43.230 64 ALA A O 1
ATOM 560 N N . ALA A 1 85 ? 9.653 11.627 11.471 1.000 39.337 65 ALA A N 1
ATOM 561 C CA . ALA A 1 85 ? 10.527 10.624 12.134 1.000 48.253 65 ALA A CA 1
ATOM 562 C C . ALA A 1 85 ? 10.052 10.350 13.573 1.000 52.356 65 ALA A C 1
ATOM 563 O O . ALA A 1 85 ? 10.293 9.223 14.072 1.000 54.743 65 ALA A O 1
ATOM 565 N N . GLY A 1 86 ? 9.426 11.346 14.216 1.000 48.719 66 GLY A N 1
ATOM 566 C CA . GLY A 1 86 ? 8.959 11.277 15.613 1.000 53.733 66 GLY A CA 1
ATOM 567 C C . GLY A 1 86 ? 7.451 11.077 15.701 1.000 52.971 66 GLY A C 1
ATOM 568 O O . GLY A 1 86 ? 6.903 11.236 16.790 1.000 52.915 66 GLY A O 1
ATOM 569 N N . SER A 1 87 ? 6.784 10.739 14.597 1.000 47.979 67 SER A N 1
ATOM 570 C CA . SER A 1 87 ? 5.303 10.691 14.533 1.000 44.840 67 SER A CA 1
ATOM 571 C C . SER A 1 87 ? 4.760 9.466 15.282 1.000 48.718 67 SER A C 1
ATOM 572 O O . SER A 1 87 ? 3.560 9.454 15.479 1.000 41.700 67 SER A O 1
ATOM 575 N N . ASN A 1 88 ? 5.578 8.464 15.643 1.000 46.085 68 ASN A N 1
ATOM 576 C CA . ASN A 1 88 ? 5.071 7.201 16.246 1.000 49.641 68 ASN A CA 1
ATOM 577 C C . ASN A 1 88 ? 5.924 6.870 17.477 1.000 49.102 68 ASN A C 1
ATOM 578 O O . ASN A 1 88 ? 7.080 6.525 17.322 1.000 47.392 68 ASN A O 1
ATOM 583 N N . SER A 1 89 ? 5.354 6.943 18.677 1.000 43.650 69 SER A N 1
ATOM 584 C CA . SER A 1 89 ? 6.069 6.657 19.951 1.000 50.383 69 SER A CA 1
ATOM 585 C C . SER A 1 89 ? 6.702 5.267 19.881 1.000 49.172 69 SER A C 1
ATOM 586 O O . SER A 1 89 ? 7.726 5.015 20.564 1.000 47.398 69 SER A O 1
ATOM 589 N N . TRP A 1 90 ? 6.117 4.366 19.082 1.000 44.892 70 TRP A N 1
ATOM 590 C CA . TRP A 1 90 ? 6.436 2.929 19.207 1.000 45.420 70 TRP A CA 1
ATOM 591 C C . TRP A 1 90 ? 7.399 2.497 18.105 1.000 41.743 70 TRP A C 1
ATOM 592 O O . TRP A 1 90 ? 7.762 1.317 18.146 1.000 44.539 70 TRP A O 1
ATOM 603 N N . VAL A 1 91 ? 7.774 3.390 17.171 1.000 38.336 71 VAL A N 1
ATOM 604 C CA . VAL A 1 91 ? 8.812 3.077 16.145 1.000 40.296 71 VAL A CA 1
ATOM 605 C C . VAL A 1 91 ? 9.966 4.090 16.276 1.000 40.309 71 VAL A C 1
ATOM 606 O O . VAL A 1 91 ? 9.743 5.288 16.030 1.000 39.979 71 VAL A O 1
ATOM 610 N N . GLN A 1 92 ? 11.164 3.618 16.594 1.000 41.529 72 GLN A N 1
ATOM 611 C CA . GLN A 1 92 ? 12.342 4.524 16.606 1.000 48.033 72 GLN A CA 1
ATOM 612 C C . GLN A 1 92 ? 12.946 4.525 15.205 1.000 47.650 72 GLN A C 1
ATOM 613 O O . GLN A 1 92 ? 12.703 3.573 14.434 1.000 39.620 72 GLN A O 1
ATOM 619 N N . VAL A 1 93 ? 13.559 5.652 14.852 1.000 45.153 73 VAL A N 1
ATOM 620 C CA . VAL A 1 93 ? 14.248 5.884 13.564 1.000 45.978 73 VAL A CA 1
ATOM 621 C C . VAL A 1 93 ? 15.736 6.030 13.884 1.000 45.306 73 VAL A C 1
ATOM 622 O O . VAL A 1 93 ? 16.067 6.876 14.713 1.000 41.480 73 VAL A O 1
ATOM 626 N N . LYS A 1 94 ? 16.551 5.117 13.364 1.000 44.827 74 LYS A N 1
ATOM 627 C CA . LYS A 1 94 ? 18.035 5.146 13.447 1.000 48.781 74 LYS A CA 1
ATOM 628 C C . LYS A 1 94 ? 18.564 5.793 12.160 1.000 46.987 74 LYS A C 1
ATOM 629 O O . LYS A 1 94 ? 18.341 5.215 11.089 1.000 50.238 74 LYS A O 1
ATOM 635 N N . THR A 1 95 ? 19.202 6.967 12.262 1.000 45.486 75 THR A N 1
ATOM 636 C CA . THR A 1 95 ? 19.794 7.717 11.120 1.000 46.300 75 THR A CA 1
ATOM 637 C C . THR A 1 95 ? 21.245 7.266 10.911 1.000 47.252 75 THR A C 1
ATOM 638 O O . THR A 1 95 ? 21.908 6.939 11.898 1.000 47.189 75 THR A O 1
ATOM 642 N N . HIS A 1 96 ? 21.630 7.127 9.642 1.000 51.303 76 HIS A N 1
ATOM 643 C CA . HIS A 1 96 ? 22.986 6.778 9.144 1.000 52.466 76 HIS A CA 1
ATOM 644 C C . HIS A 1 96 ? 23.430 7.871 8.168 1.000 53.596 76 HIS A C 1
ATOM 645 O O . HIS A 1 96 ? 22.566 8.366 7.402 1.000 59.230 76 HIS A O 1
ATOM 652 N N . ARG A 1 97 ? 24.724 8.223 8.164 1.000 66.164 77 ARG A N 1
ATOM 653 C CA . ARG A 1 97 ? 25.284 9.300 7.289 1.000 62.239 77 ARG A CA 1
ATOM 654 C C . ARG A 1 97 ? 25.184 8.862 5.818 1.000 53.995 77 ARG A C 1
ATOM 655 O O . ARG A 1 97 ? 24.848 9.696 4.957 1.000 55.500 77 ARG A O 1
ATOM 663 N N . THR A 1 98 ? 25.441 7.584 5.550 1.000 48.743 78 THR A N 1
ATOM 664 C CA . THR A 1 98 ? 25.554 6.996 4.187 1.000 50.737 78 THR A CA 1
ATOM 665 C C . THR A 1 98 ? 24.922 5.592 4.138 1.000 44.086 78 THR A C 1
ATOM 666 O O . THR A 1 98 ? 24.851 4.928 5.193 1.000 42.251 78 THR A O 1
ATOM 670 N N . ILE A 1 99 ? 24.552 5.130 2.943 1.000 48.437 79 ILE A N 1
ATOM 671 C CA . ILE A 1 99 ? 23.982 3.762 2.709 1.000 47.922 79 ILE A CA 1
ATOM 672 C C . ILE A 1 99 ? 24.990 2.671 3.093 1.000 51.891 79 ILE A C 1
ATOM 673 O O . ILE A 1 99 ? 24.574 1.631 3.643 1.000 48.990 79 ILE A O 1
ATOM 678 N N . GLY A 1 100 ? 26.282 2.903 2.850 1.000 53.107 80 GLY A N 1
ATOM 679 C CA . GLY A 1 100 ? 27.374 2.058 3.363 1.000 45.488 80 GLY A CA 1
ATOM 680 C C . GLY A 1 100 ? 27.274 1.819 4.850 1.000 43.691 80 GLY A C 1
ATOM 681 O O . GLY A 1 100 ? 27.377 0.650 5.290 1.000 46.900 80 GLY A O 1
ATOM 682 N N . ASP A 1 101 ? 27.024 2.863 5.645 1.000 46.117 81 ASP A N 1
ATOM 683 C CA . ASP A 1 101 ? 26.949 2.701 7.118 1.000 44.398 81 ASP A CA 1
ATOM 684 C C . ASP A 1 101 ? 25.692 1.876 7.475 1.000 42.519 81 ASP A C 1
ATOM 685 O O . ASP A 1 101 ? 25.796 0.915 8.271 1.000 44.890 81 ASP A O 1
ATOM 690 N N . ALA A 1 102 ? 24.551 2.193 6.886 1.000 45.738 82 ALA A N 1
ATOM 691 C CA . ALA A 1 102 ? 23.264 1.521 7.219 1.000 45.523 82 ALA A CA 1
ATOM 692 C C . ALA A 1 102 ? 23.382 0.027 6.899 1.000 35.504 82 ALA A C 1
ATOM 693 O O . ALA A 1 102 ? 23.104 -0.815 7.774 1.000 41.653 82 ALA A O 1
ATOM 695 N N . VAL A 1 103 ? 23.844 -0.295 5.692 1.000 46.267 83 VAL A N 1
ATOM 696 C CA . VAL A 1 103 ? 23.872 -1.708 5.209 1.000 45.683 83 VAL A CA 1
ATOM 697 C C . VAL A 1 103 ? 24.849 -2.512 6.073 1.000 41.670 83 VAL A C 1
ATOM 698 O O . VAL A 1 103 ? 24.476 -3.637 6.490 1.000 45.745 83 VAL A O 1
ATOM 702 N N . ALA A 1 104 ? 26.010 -1.932 6.408 1.000 47.605 84 ALA A N 1
ATOM 703 C CA . ALA A 1 104 ? 26.994 -2.528 7.343 1.000 48.491 84 ALA A CA 1
ATOM 704 C C . ALA A 1 104 ? 26.286 -2.847 8.651 1.000 45.874 84 ALA A C 1
ATOM 705 O O . ALA A 1 104 ? 26.310 -4.009 9.059 1.000 48.158 84 ALA A O 1
ATOM 707 N N . HIS A 1 105 ? 25.622 -1.846 9.250 1.000 47.610 85 HIS A N 1
ATOM 708 C CA . HIS A 1 105 ? 24.860 -2.013 10.507 1.000 43.944 85 HIS A CA 1
ATOM 709 C C . HIS A 1 105 ? 23.822 -3.149 10.364 1.000 45.483 85 HIS A C 1
ATOM 710 O O . HIS A 1 105 ? 23.707 -4.001 11.276 1.000 41.398 85 HIS A O 1
ATOM 717 N N . LEU A 1 106 ? 23.090 -3.211 9.255 1.000 46.342 86 LEU A N 1
ATOM 718 C CA . LEU A 1 106 ? 21.947 -4.165 9.097 1.000 41.876 86 LEU A CA 1
ATOM 719 C C . LEU A 1 106 ? 22.463 -5.573 8.764 1.000 40.291 86 LEU A C 1
ATOM 720 O O . LEU A 1 106 ? 21.891 -6.570 9.299 1.000 38.950 86 LEU A O 1
ATOM 725 N N . LYS A 1 107 ? 23.489 -5.683 7.912 1.000 46.399 87 LYS A N 1
ATOM 726 C CA . LYS A 1 107 ? 24.214 -6.974 7.666 1.000 48.640 87 LYS A CA 1
ATOM 727 C C . LYS A 1 107 ? 24.778 -7.468 9.005 1.000 46.636 87 LYS A C 1
ATOM 728 O O . LYS A 1 107 ? 24.633 -8.668 9.290 1.000 51.610 87 LYS A O 1
ATOM 734 N N . GLY A 1 108 ? 25.318 -6.547 9.822 1.000 47.097 88 GLY A N 1
ATOM 735 C CA . GLY A 1 108 ? 25.753 -6.796 11.215 1.000 50.397 88 GLY A CA 1
ATOM 736 C C . GLY A 1 108 ? 24.679 -7.468 12.052 1.000 57.380 88 GLY A C 1
ATOM 737 O O . GLY A 1 108 ? 25.053 -8.242 12.944 1.000 42.877 88 GLY A O 1
ATOM 738 N N . GLN A 1 109 ? 23.384 -7.212 11.777 1.000 55.756 89 GLN A N 1
ATOM 739 C CA . GLN A 1 109 ? 22.243 -7.830 12.516 1.000 49.218 89 GLN A CA 1
ATOM 740 C C . GLN A 1 109 ? 21.727 -9.077 11.783 1.000 47.590 89 GLN A C 1
ATOM 741 O O . GLN A 1 109 ? 20.611 -9.531 12.088 1.000 50.133 89 GLN A O 1
ATOM 747 N N . GLY A 1 110 ? 22.503 -9.639 10.862 1.000 45.309 90 GLY A N 1
ATOM 748 C CA . GLY A 1 110 ? 22.163 -10.887 10.159 1.000 47.194 90 GLY A CA 1
ATOM 749 C C . GLY A 1 110 ? 21.029 -10.716 9.148 1.000 45.567 90 GLY A C 1
ATOM 750 O O . GLY A 1 110 ? 20.437 -11.738 8.749 1.000 48.493 90 GLY A O 1
ATOM 751 N N . MET A 1 111 ? 20.749 -9.492 8.715 1.000 45.804 91 MET A N 1
ATOM 752 C CA . MET A 1 111 ? 19.583 -9.197 7.835 1.000 45.862 91 MET A CA 1
ATOM 753 C C . MET A 1 111 ? 19.982 -9.353 6.371 1.000 38.985 91 MET A C 1
ATOM 754 O O . MET A 1 111 ? 21.002 -8.821 6.001 1.000 42.543 91 MET A O 1
ATOM 759 N N . GLN A 1 112 ? 19.151 -10.005 5.574 1.000 38.642 92 GLN A N 1
ATOM 760 C CA . GLN A 1 112 ? 19.188 -9.932 4.083 1.000 40.734 92 GLN A CA 1
ATOM 761 C C . GLN A 1 112 ? 18.739 -8.530 3.659 1.000 42.323 92 GLN A C 1
ATOM 762 O O . GLN A 1 112 ? 17.782 -7.998 4.306 1.000 40.716 92 GLN A O 1
ATOM 768 N N . ILE A 1 113 ? 19.382 -7.960 2.633 1.000 38.626 93 ILE A N 1
ATOM 769 C CA . ILE A 1 113 ? 19.152 -6.572 2.161 1.000 38.915 93 ILE A CA 1
ATOM 770 C C . ILE A 1 113 ? 18.428 -6.625 0.816 1.000 42.902 93 ILE A C 1
ATOM 771 O O . ILE A 1 113 ? 19.027 -7.026 -0.213 1.000 38.516 93 ILE A O 1
ATOM 776 N N . LEU A 1 114 ? 17.155 -6.247 0.817 1.000 37.368 94 LEU A N 1
ATOM 777 C CA . LEU A 1 114 ? 16.325 -6.324 -0.397 1.000 34.681 94 LEU A CA 1
ATOM 778 C C . LEU A 1 114 ? 16.172 -4.912 -0.947 1.000 40.429 94 LEU A C 1
ATOM 779 O O . LEU A 1 114 ? 15.715 -4.003 -0.210 1.000 40.037 94 LEU A O 1
ATOM 784 N N . ALA A 1 115 ? 16.581 -4.718 -2.190 1.000 38.765 95 ALA A N 1
ATOM 785 C CA . ALA A 1 115 ? 16.542 -3.409 -2.860 1.000 38.941 95 ALA A CA 1
ATOM 786 C C . ALA A 1 115 ? 15.308 -3.378 -3.752 1.000 35.899 95 ALA A C 1
ATOM 787 O O . ALA A 1 115 ? 15.225 -4.187 -4.698 1.000 35.722 95 ALA A O 1
ATOM 789 N N . THR A 1 116 ? 14.396 -2.451 -3.465 1.000 37.061 96 THR A N 1
ATOM 790 C CA . THR A 1 116 ? 13.192 -2.261 -4.287 1.000 39.058 96 THR A CA 1
ATOM 791 C C . THR A 1 116 ? 13.628 -1.543 -5.564 1.000 41.573 96 THR A C 1
ATOM 792 O O . THR A 1 116 ? 13.798 -0.348 -5.519 1.000 44.157 96 THR A O 1
ATOM 796 N N . HIS A 1 117 ? 13.753 -2.276 -6.656 1.000 44.639 97 HIS A N 1
ATOM 797 C CA . HIS A 1 117 ? 14.513 -1.833 -7.844 1.000 46.857 97 HIS A CA 1
ATOM 798 C C . HIS A 1 117 ? 14.297 -2.798 -8.998 1.000 45.584 97 HIS A C 1
ATOM 799 O O . HIS A 1 117 ? 14.515 -4.025 -8.809 1.000 48.217 97 HIS A O 1
ATOM 806 N N . LEU A 1 118 ? 13.895 -2.241 -10.143 1.000 51.448 98 LEU A N 1
ATOM 807 C CA . LEU A 1 118 ? 13.730 -2.978 -11.420 1.000 53.845 98 LEU A CA 1
ATOM 808 C C . LEU A 1 118 ? 15.095 -3.205 -12.093 1.000 55.960 98 LEU A C 1
ATOM 809 O O . LEU A 1 118 ? 15.805 -2.218 -12.367 1.000 56.675 98 LEU A O 1
ATOM 814 N N . SER A 1 119 ? 15.402 -4.467 -12.379 1.000 55.768 99 SER A N 1
ATOM 815 C CA . SER A 1 119 ? 16.565 -4.912 -13.175 1.000 55.692 99 SER A CA 1
ATOM 816 C C . SER A 1 119 ? 16.252 -6.286 -13.760 1.000 60.175 99 SER A C 1
ATOM 817 O O . SER A 1 119 ? 15.180 -6.852 -13.442 1.000 57.711 99 SER A O 1
ATOM 820 N N . ASP A 1 120 ? 17.146 -6.796 -14.609 1.000 66.622 100 ASP A N 1
ATOM 821 C CA . ASP A 1 120 ? 16.953 -8.080 -15.324 1.000 69.983 100 ASP A CA 1
ATOM 822 C C . ASP A 1 120 ? 17.006 -9.192 -14.282 1.000 67.384 100 ASP A C 1
ATOM 823 O O . ASP A 1 120 ? 16.399 -10.260 -14.523 1.000 73.192 100 ASP A O 1
ATOM 828 N N . ASN A 1 121 ? 17.706 -8.930 -13.172 1.000 61.407 101 ASN A N 1
ATOM 829 C CA . ASN A 1 121 ? 17.912 -9.887 -12.051 1.000 63.190 101 ASN A CA 1
ATOM 830 C C . ASN A 1 121 ? 16.834 -9.734 -10.966 1.000 55.128 101 ASN A C 1
ATOM 831 O O . ASN A 1 121 ? 16.891 -10.522 -10.022 1.000 50.210 101 ASN A O 1
ATOM 836 N N . ALA A 1 122 ? 15.912 -8.772 -11.083 1.000 57.219 102 ALA A N 1
ATOM 837 C CA . ALA A 1 122 ? 14.929 -8.441 -10.014 1.000 53.674 102 ALA A CA 1
ATOM 838 C C . ALA A 1 122 ? 13.891 -9.555 -9.925 1.000 50.757 102 ALA A C 1
ATOM 839 O O . ALA A 1 122 ? 13.544 -10.117 -10.957 1.000 49.102 102 ALA A O 1
ATOM 841 N N . VAL A 1 123 ? 13.433 -9.864 -8.718 1.000 43.715 103 VAL A N 1
ATOM 842 C CA . VAL A 1 123 ? 12.527 -11.005 -8.443 1.000 44.324 103 VAL A CA 1
ATOM 843 C C . VAL A 1 123 ? 11.201 -10.456 -7.874 1.000 42.595 103 VAL A C 1
ATOM 844 O O . VAL A 1 123 ? 11.238 -9.405 -7.193 1.000 36.148 103 VAL A O 1
ATOM 848 N N . ASP A 1 124 ? 10.085 -11.115 -8.187 1.000 38.284 104 ASP A N 1
ATOM 849 C CA . ASP A 1 124 ? 8.761 -10.812 -7.596 1.000 40.393 104 ASP A CA 1
ATOM 850 C C . ASP A 1 124 ? 8.983 -10.762 -6.081 1.000 36.216 104 ASP A C 1
ATOM 851 O O . ASP A 1 124 ? 9.551 -11.714 -5.522 1.000 37.320 104 ASP A O 1
ATOM 856 N N . PHE A 1 125 ? 8.548 -9.688 -5.421 1.000 35.193 105 PHE A N 1
ATOM 857 C CA . PHE A 1 125 ? 8.715 -9.510 -3.963 1.000 31.919 105 PHE A CA 1
ATOM 858 C C . PHE A 1 125 ? 8.074 -10.658 -3.183 1.000 30.328 105 PHE A C 1
ATOM 859 O O . PHE A 1 125 ? 8.522 -10.906 -2.055 1.000 35.004 105 PHE A O 1
ATOM 867 N N . ARG A 1 126 ? 7.087 -11.369 -3.731 1.000 31.289 106 ARG A N 1
ATOM 868 C CA . ARG A 1 126 ? 6.488 -12.483 -2.975 1.000 32.193 106 ARG A CA 1
ATOM 869 C C . ARG A 1 126 ? 7.328 -13.765 -3.015 1.000 33.297 106 ARG A C 1
ATOM 870 O O . ARG A 1 126 ? 6.958 -14.645 -2.242 1.000 35.383 106 ARG A O 1
ATOM 878 N N . GLY A 1 127 ? 8.374 -13.843 -3.845 1.000 37.330 107 GLY A N 1
ATOM 879 C CA . GLY A 1 127 ? 9.272 -15.020 -3.927 1.000 39.974 107 GLY A CA 1
ATOM 880 C C . GLY A 1 127 ? 10.269 -15.053 -2.760 1.000 39.565 107 GLY A C 1
ATOM 881 O O . GLY A 1 127 ? 10.916 -16.044 -2.581 1.000 44.175 107 GLY A O 1
ATOM 882 N N . ILE A 1 128 ? 10.351 -13.980 -1.977 1.000 36.548 108 ILE A N 1
ATOM 883 C CA . ILE A 1 128 ? 11.312 -13.750 -0.866 1.000 33.389 108 ILE A CA 1
ATOM 884 C C . ILE A 1 128 ? 10.788 -14.485 0.384 1.000 36.531 108 ILE A C 1
ATOM 885 O O . ILE A 1 128 ? 9.566 -14.606 0.569 1.000 37.896 108 ILE A O 1
ATOM 890 N N . ASP A 1 129 ? 11.690 -15.024 1.196 1.000 37.526 109 ASP A N 1
ATOM 891 C CA . ASP A 1 129 ? 11.347 -15.545 2.540 1.000 36.685 109 ASP A CA 1
ATOM 892 C C . ASP A 1 129 ? 11.540 -14.374 3.512 1.000 34.710 109 ASP A C 1
ATOM 893 O O . ASP A 1 129 ? 12.731 -13.961 3.767 1.000 35.244 109 ASP A O 1
ATOM 898 N N . TYR A 1 130 ? 10.437 -13.773 3.952 1.000 34.887 110 TYR A N 1
ATOM 899 C CA . TYR A 1 130 ? 10.462 -12.625 4.915 1.000 33.755 110 TYR A CA 1
ATOM 900 C C . TYR A 1 130 ? 10.520 -13.134 6.368 1.000 38.703 110 TYR A C 1
ATOM 901 O O . TYR A 1 130 ? 10.559 -12.255 7.265 1.000 37.921 110 TYR A O 1
ATOM 910 N N . THR A 1 131 ? 10.442 -14.460 6.616 1.000 36.449 111 THR A N 1
ATOM 911 C CA . THR A 1 131 ? 10.463 -15.049 7.990 1.000 36.632 111 THR A CA 1
ATOM 912 C C . THR A 1 131 ? 11.878 -14.989 8.560 1.000 39.958 111 THR A C 1
ATOM 913 O O . THR A 1 131 ? 12.027 -15.072 9.780 1.000 37.677 111 THR A O 1
ATOM 917 N N . ARG A 1 132 ? 12.878 -14.731 7.731 1.000 43.413 112 ARG A N 1
ATOM 918 C CA . ARG A 1 132 ? 14.273 -14.572 8.201 1.000 44.528 112 ARG A CA 1
ATOM 919 C C . ARG A 1 132 ? 14.549 -13.084 8.409 1.000 44.794 112 ARG A C 1
ATOM 920 O O . ARG A 1 132 ? 13.811 -12.218 7.906 1.000 39.336 112 ARG A O 1
ATOM 928 N N . PRO A 1 133 ? 15.637 -12.734 9.130 1.000 41.017 113 PRO A N 1
ATOM 929 C CA . PRO A 1 133 ? 15.963 -11.339 9.356 1.000 41.367 113 PRO A CA 1
ATOM 930 C C . PRO A 1 133 ? 16.072 -10.604 8.017 1.000 38.190 113 PRO A C 1
ATOM 931 O O . PRO A 1 133 ? 16.755 -11.060 7.162 1.000 38.988 113 PRO A O 1
ATOM 935 N N . THR A 1 134 ? 15.367 -9.483 7.878 1.000 36.868 114 THR A N 1
ATOM 936 C CA . THR A 1 134 ? 15.145 -8.816 6.573 1.000 34.935 114 THR A CA 1
ATOM 937 C C . THR A 1 134 ? 15.116 -7.313 6.723 1.000 32.553 114 THR A C 1
ATOM 938 O O . THR A 1 134 ? 14.339 -6.795 7.574 1.000 38.332 114 THR A O 1
ATOM 942 N N . CYS A 1 135 ? 15.883 -6.643 5.876 1.000 35.146 115 CYS A N 1
ATOM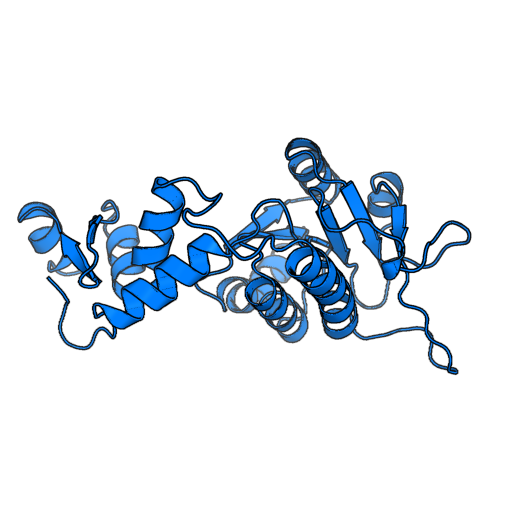 943 C CA . CYS A 1 135 ? 15.800 -5.189 5.668 1.000 37.441 115 CYS A CA 1
ATOM 944 C C . CYS A 1 135 ? 15.272 -4.930 4.257 1.000 39.652 115 CYS A C 1
ATOM 945 O O . CYS A 1 135 ? 15.876 -5.372 3.271 1.000 33.960 115 CYS A O 1
ATOM 948 N N . ILE A 1 136 ? 14.170 -4.194 4.185 1.000 34.021 116 ILE A N 1
ATOM 949 C CA . ILE A 1 136 ? 13.577 -3.698 2.923 1.000 33.655 116 ILE A CA 1
ATOM 950 C C . ILE A 1 136 ? 14.173 -2.324 2.624 1.000 33.514 116 ILE A C 1
ATOM 951 O O . ILE A 1 136 ? 13.961 -1.348 3.382 1.000 37.274 116 ILE A O 1
ATOM 956 N N . LEU A 1 137 ? 14.869 -2.220 1.505 1.000 34.156 117 LEU A N 1
ATOM 957 C CA . LEU A 1 137 ? 15.523 -0.966 1.117 1.000 34.993 117 LEU A CA 1
ATOM 958 C C . LEU A 1 137 ? 14.644 -0.207 0.107 1.000 33.882 117 LEU A C 1
ATOM 959 O O . LEU A 1 137 ? 14.428 -0.692 -0.989 1.000 36.304 117 LEU A O 1
ATOM 964 N N . MET A 1 138 ? 14.143 0.977 0.489 1.000 34.503 118 MET A N 1
ATOM 965 C CA . MET A 1 138 ? 13.298 1.830 -0.386 1.000 36.944 118 MET A CA 1
ATOM 966 C C . MET A 1 138 ? 14.138 3.048 -0.834 1.000 36.095 118 MET A C 1
ATOM 967 O O . MET A 1 138 ? 14.814 3.638 0.002 1.000 40.092 118 MET A O 1
ATOM 972 N N . GLY A 1 139 ? 14.038 3.429 -2.105 1.000 39.862 119 GLY A N 1
ATOM 973 C CA . GLY A 1 139 ? 14.737 4.599 -2.671 1.000 46.481 119 GLY A CA 1
ATOM 974 C C . GLY A 1 139 ? 13.852 5.812 -2.872 1.000 47.568 119 GLY A C 1
ATOM 975 O O . GLY A 1 139 ? 12.621 5.699 -2.835 1.000 46.609 119 GLY A O 1
ATOM 976 N N . GLN A 1 140 ? 14.492 6.941 -3.139 1.000 59.837 120 GLN A N 1
ATOM 977 C CA . GLN A 1 140 ? 13.863 8.289 -3.215 1.000 67.647 120 GLN A CA 1
ATOM 978 C C . GLN A 1 140 ? 12.892 8.377 -4.397 1.000 54.858 120 GLN A C 1
ATOM 979 O O . GLN A 1 140 ? 12.983 7.560 -5.314 1.000 57.030 120 GLN A O 1
ATOM 985 N N . GLU A 1 141 ? 11.971 9.336 -4.332 1.000 65.925 121 GLU A N 1
ATOM 986 C CA . GLU A 1 141 ? 11.435 10.092 -5.503 1.000 81.977 121 GLU A CA 1
ATOM 987 C C . GLU A 1 141 ? 12.593 10.728 -6.267 1.000 75.286 121 GLU A C 1
ATOM 988 O O . GLU A 1 141 ? 13.567 11.139 -5.641 1.000 90.536 121 GLU A O 1
ATOM 994 N N . LYS A 1 142 ? 12.527 10.816 -7.604 1.000 83.242 122 LYS A N 1
ATOM 995 C CA . LYS A 1 142 ? 11.811 9.911 -8.488 1.000 82.757 122 LYS A CA 1
ATOM 996 C C . LYS A 1 142 ? 12.882 9.007 -9.117 1.000 72.564 122 LYS A C 1
ATOM 997 O O . LYS A 1 142 ? 12.612 8.330 -10.132 1.000 72.410 122 LYS A O 1
ATOM 1003 N N . THR A 1 143 ? 14.037 8.965 -8.446 1.000 67.566 123 THR A N 1
ATOM 1004 C CA . THR A 1 143 ? 15.375 8.600 -8.970 1.000 66.829 123 THR A CA 1
ATOM 1005 C C . THR A 1 143 ? 15.670 7.134 -8.655 1.000 60.353 123 THR A C 1
ATOM 1006 O O . THR A 1 143 ? 16.463 6.510 -9.393 1.000 52.316 123 THR A O 1
ATOM 1010 N N . GLY A 1 144 ? 15.021 6.585 -7.627 1.000 61.129 124 GLY A N 1
ATOM 1011 C CA . GLY A 1 144 ? 15.167 5.169 -7.250 1.000 52.369 124 GLY A CA 1
ATOM 1012 C C . GLY A 1 144 ? 16.362 4.979 -6.348 1.000 46.075 124 GLY A C 1
ATOM 1013 O O . GLY A 1 144 ? 16.984 5.973 -5.992 1.000 49.335 124 GLY A O 1
ATOM 1014 N N . ILE A 1 145 ? 16.673 3.743 -5.988 1.000 44.470 125 ILE A N 1
ATOM 1015 C CA . ILE A 1 145 ? 17.805 3.430 -5.076 1.000 51.626 125 ILE A CA 1
ATOM 1016 C C . ILE A 1 145 ? 19.104 3.802 -5.810 1.000 48.398 125 ILE A C 1
ATOM 1017 O O . ILE A 1 145 ? 19.114 3.696 -7.025 1.000 45.272 125 ILE A O 1
ATOM 1022 N N . THR A 1 146 ? 20.145 4.220 -5.093 1.000 48.347 126 THR A N 1
ATOM 1023 C CA . THR A 1 146 ? 21.445 4.602 -5.704 1.000 53.569 126 THR A CA 1
ATOM 1024 C C . THR A 1 146 ? 22.150 3.372 -6.283 1.000 52.816 126 THR A C 1
ATOM 1025 O O . THR A 1 146 ? 21.930 2.248 -5.771 1.000 41.034 126 THR A O 1
ATOM 1029 N N . GLN A 1 147 ? 23.023 3.597 -7.269 1.000 52.825 127 GLN A N 1
ATOM 1030 C CA . GLN A 1 147 ? 23.942 2.552 -7.791 1.000 53.262 127 GLN A CA 1
ATOM 1031 C C . GLN A 1 147 ? 24.768 1.997 -6.619 1.000 51.099 127 GLN A C 1
ATOM 1032 O O . GLN A 1 147 ? 24.947 0.771 -6.568 1.000 54.136 127 GLN A O 1
ATOM 1038 N N . GLU A 1 148 ? 25.189 2.827 -5.658 1.000 49.510 128 GLU A N 1
ATOM 1039 C CA . GLU A 1 148 ? 26.021 2.354 -4.515 1.000 53.778 128 GLU A CA 1
ATOM 1040 C C . GLU A 1 148 ? 25.206 1.370 -3.662 1.000 59.563 128 GLU A C 1
ATOM 1041 O O . GLU A 1 148 ? 25.731 0.300 -3.292 1.000 56.817 128 GLU A O 1
ATOM 1047 N N . ALA A 1 149 ? 23.955 1.716 -3.357 1.000 56.520 129 ALA A N 1
ATOM 1048 C CA . ALA A 1 149 ? 23.054 0.876 -2.536 1.000 49.734 129 ALA A CA 1
ATOM 1049 C C . ALA A 1 149 ? 22.829 -0.440 -3.273 1.000 41.512 129 ALA A C 1
ATOM 1050 O O . ALA A 1 149 ? 22.943 -1.494 -2.640 1.000 45.264 129 ALA A O 1
ATOM 1052 N N . LEU A 1 150 ? 22.543 -0.367 -4.572 1.000 45.330 130 LEU A N 1
ATOM 1053 C CA . LEU A 1 150 ? 22.319 -1.558 -5.430 1.000 49.230 130 LEU A CA 1
ATOM 1054 C C . LEU A 1 150 ? 23.521 -2.500 -5.309 1.000 54.078 130 LEU A C 1
ATOM 1055 O O . LEU A 1 150 ? 23.287 -3.699 -5.143 1.000 51.926 130 LEU A O 1
ATOM 1060 N N . ALA A 1 151 ? 24.743 -1.965 -5.291 1.000 50.542 131 ALA A N 1
ATOM 1061 C CA . ALA A 1 151 ? 25.994 -2.757 -5.205 1.000 55.089 131 ALA A CA 1
ATOM 1062 C C . ALA A 1 151 ? 26.087 -3.475 -3.852 1.000 59.971 131 ALA A C 1
ATOM 1063 O O . ALA A 1 151 ? 26.730 -4.526 -3.805 1.000 62.402 131 ALA A O 1
ATOM 1065 N N . LEU A 1 152 ? 25.422 -2.979 -2.801 1.000 48.304 132 LEU A N 1
ATOM 1066 C CA . LEU A 1 152 ? 25.520 -3.572 -1.437 1.000 50.407 132 LEU A CA 1
ATOM 1067 C C . LEU A 1 152 ? 24.374 -4.564 -1.153 1.000 45.472 132 LEU A C 1
ATOM 1068 O O . LEU A 1 152 ? 24.471 -5.327 -0.168 1.000 43.820 132 LEU A O 1
ATOM 1073 N N . ALA A 1 153 ? 23.282 -4.506 -1.918 1.000 46.353 133 ALA A N 1
ATOM 1074 C CA . ALA A 1 153 ? 22.034 -5.229 -1.597 1.000 42.984 133 ALA A CA 1
ATOM 1075 C C . ALA A 1 153 ? 22.231 -6.687 -1.988 1.000 44.568 133 ALA A C 1
ATOM 1076 O O . ALA A 1 153 ? 22.998 -6.908 -2.941 1.000 45.470 133 ALA A O 1
ATOM 1078 N N . ASP A 1 154 ? 21.538 -7.614 -1.315 1.000 38.318 134 ASP A N 1
ATOM 1079 C CA . ASP A 1 154 ? 21.601 -9.068 -1.622 1.000 41.052 134 ASP A CA 1
ATOM 1080 C C . ASP A 1 154 ? 20.778 -9.386 -2.870 1.000 46.096 134 ASP A C 1
ATOM 1081 O O . ASP A 1 154 ? 21.115 -10.350 -3.567 1.000 45.073 134 ASP A O 1
ATOM 1086 N N . GLN A 1 155 ? 19.712 -8.624 -3.140 1.000 39.680 135 GLN A N 1
ATOM 1087 C CA . GLN A 1 155 ? 18.690 -9.011 -4.143 1.000 39.837 135 GLN A CA 1
ATOM 1088 C C . GLN A 1 155 ? 17.820 -7.786 -4.437 1.000 41.806 135 GLN A C 1
ATOM 1089 O O . GLN A 1 155 ? 17.591 -7.008 -3.509 1.000 39.863 135 GLN A O 1
ATOM 1095 N N . ASP A 1 156 ? 17.515 -7.575 -5.714 1.000 38.600 136 ASP A N 1
ATOM 1096 C CA . ASP A 1 156 ? 16.477 -6.663 -6.226 1.000 42.970 136 ASP A CA 1
ATOM 1097 C C . ASP A 1 156 ? 15.125 -7.352 -6.157 1.000 38.757 136 ASP A C 1
ATOM 1098 O O . ASP A 1 156 ? 14.999 -8.529 -6.560 1.000 36.192 136 ASP A O 1
ATOM 1103 N N . ILE A 1 157 ? 14.138 -6.620 -5.651 1.000 38.619 137 ILE A N 1
ATOM 1104 C CA . ILE A 1 157 ? 12.711 -7.055 -5.663 1.000 36.114 137 ILE A CA 1
ATOM 1105 C C . ILE A 1 157 ? 11.900 -6.017 -6.434 1.000 33.353 137 ILE A C 1
ATOM 1106 O O . ILE A 1 157 ? 12.213 -4.827 -6.382 1.000 35.149 137 ILE A O 1
ATOM 1111 N N . ILE A 1 158 ? 10.875 -6.485 -7.125 1.000 35.522 138 ILE A N 1
ATOM 1112 C CA . ILE A 1 158 ? 9.902 -5.603 -7.788 1.000 37.267 138 ILE A CA 1
ATOM 1113 C C . ILE A 1 158 ? 8.505 -6.037 -7.362 1.000 35.586 138 ILE A C 1
ATOM 1114 O O . ILE A 1 158 ? 8.294 -7.205 -7.026 1.000 35.172 138 ILE A O 1
ATOM 1119 N N . ILE A 1 159 ? 7.613 -5.071 -7.377 1.000 35.049 139 ILE A N 1
ATOM 1120 C CA . ILE A 1 159 ? 6.157 -5.306 -7.275 1.000 34.129 139 ILE A CA 1
ATOM 1121 C C . ILE A 1 159 ? 5.649 -5.330 -8.704 1.000 34.978 139 ILE A C 1
ATOM 1122 O O . ILE A 1 159 ? 5.767 -4.312 -9.404 1.000 34.331 139 ILE A O 1
ATOM 1127 N N . PRO A 1 160 ? 5.114 -6.472 -9.193 1.000 36.069 140 PRO A N 1
ATOM 1128 C CA . PRO A 1 160 ? 4.651 -6.551 -10.576 1.000 34.608 140 PRO A CA 1
ATOM 1129 C C . PRO A 1 160 ? 3.456 -5.624 -10.808 1.000 33.469 140 PRO A C 1
ATOM 1130 O O . PRO A 1 160 ? 2.543 -5.579 -10.026 1.000 38.104 140 PRO A O 1
ATOM 1134 N N . MET A 1 161 ? 3.517 -4.890 -11.900 1.000 33.154 141 MET A N 1
ATOM 1135 C CA . MET A 1 161 ? 2.464 -3.962 -12.329 1.000 37.362 141 MET A CA 1
ATOM 1136 C C . MET A 1 161 ? 2.059 -4.399 -13.736 1.000 37.234 141 MET A C 1
ATOM 1137 O O . MET A 1 161 ? 2.919 -4.531 -14.616 1.000 35.778 141 MET A O 1
ATOM 1142 N N . ILE A 1 162 ? 0.802 -4.778 -13.847 1.000 34.634 142 ILE A N 1
ATOM 1143 C CA . ILE A 1 162 ? 0.214 -5.602 -14.932 1.000 39.856 142 ILE A CA 1
ATOM 1144 C C . ILE A 1 162 ? 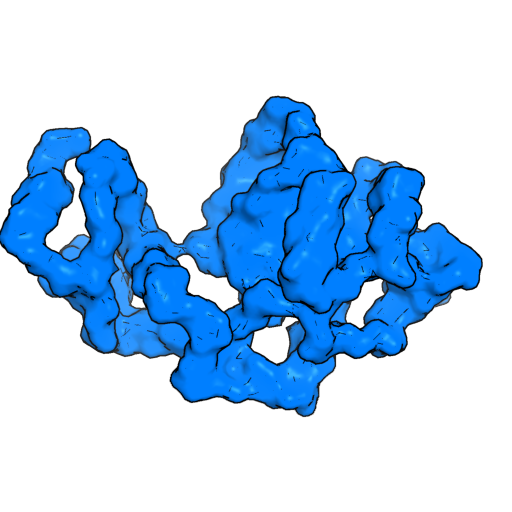-0.496 -4.685 -15.941 1.000 39.587 142 ILE A C 1
ATOM 1145 O O . ILE A 1 162 ? -0.903 -5.183 -16.989 1.000 38.113 142 ILE A O 1
ATOM 1150 N N . GLY A 1 163 ? -0.617 -3.397 -15.624 1.000 36.421 143 GLY A N 1
ATOM 1151 C CA . GLY A 1 163 ? -1.225 -2.368 -16.484 1.000 39.969 143 GLY A CA 1
ATOM 1152 C C . GLY A 1 163 ? -0.151 -1.581 -17.198 1.000 43.102 143 GLY A C 1
ATOM 1153 O O . GLY A 1 163 ? 1.002 -2.097 -17.357 1.000 41.009 143 GLY A O 1
ATOM 1154 N N . MET A 1 164 ? -0.460 -0.348 -17.556 1.000 43.885 144 MET A N 1
ATOM 1155 C CA . MET A 1 164 ? 0.467 0.522 -18.310 1.000 44.199 144 MET A CA 1
ATOM 1156 C C . MET A 1 164 ? 1.425 1.250 -17.364 1.000 46.946 144 MET A C 1
ATOM 1157 O O . MET A 1 164 ? 2.618 1.211 -17.642 1.000 51.258 144 MET A O 1
ATOM 1162 N N . VAL A 1 165 ? 0.962 1.819 -16.250 1.000 45.878 145 VAL A N 1
ATOM 1163 C CA . VAL A 1 165 ? 1.873 2.520 -15.293 1.000 44.852 145 VAL A CA 1
ATOM 1164 C C . VAL A 1 165 ? 2.919 1.526 -14.759 1.000 40.540 145 VAL A C 1
ATOM 1165 O O . VAL A 1 165 ? 2.561 0.368 -14.535 1.000 37.826 145 VAL A O 1
ATOM 1169 N N . GLN A 1 166 ? 4.169 1.949 -14.540 1.000 44.327 146 GLN A N 1
ATOM 1170 C CA . GLN A 1 166 ? 5.239 1.024 -14.066 1.000 42.555 146 GLN A CA 1
ATOM 1171 C C . GLN A 1 166 ? 5.966 1.649 -12.876 1.000 42.652 146 GLN A C 1
ATOM 1172 O O . GLN A 1 166 ? 7.125 1.331 -12.607 1.000 38.275 146 GLN A O 1
ATOM 1178 N N . SER A 1 167 ? 5.258 2.426 -12.083 1.000 39.189 147 SER A N 1
ATOM 1179 C CA . SER A 1 167 ? 5.827 3.065 -10.874 1.000 39.235 147 SER A CA 1
ATOM 1180 C C . SER A 1 167 ? 4.704 3.191 -9.841 1.000 35.660 147 SER A C 1
ATOM 1181 O O . SER A 1 167 ? 3.641 3.564 -10.253 1.000 34.956 147 SER A O 1
ATOM 1184 N N . LEU A 1 168 ? 4.991 3.016 -8.552 1.000 34.213 148 LEU A N 1
ATOM 1185 C CA . LEU A 1 168 ? 4.053 3.318 -7.449 1.000 35.502 148 LEU A CA 1
ATOM 1186 C C . LEU A 1 168 ? 4.715 4.356 -6.563 1.000 34.998 148 LEU A C 1
ATOM 1187 O O . LEU A 1 168 ? 5.945 4.430 -6.510 1.000 35.413 148 LEU A O 1
ATOM 1192 N N . ASN A 1 169 ? 3.920 5.064 -5.797 1.000 34.764 149 ASN A N 1
ATOM 1193 C CA . ASN A 1 169 ? 4.440 5.966 -4.763 1.000 38.838 149 ASN A CA 1
ATOM 1194 C C . ASN A 1 169 ? 5.247 5.113 -3.763 1.000 40.244 149 ASN A C 1
ATOM 1195 O O . ASN A 1 169 ? 4.904 3.933 -3.491 1.000 34.888 149 ASN A O 1
ATOM 1200 N N . VAL A 1 170 ? 6.257 5.690 -3.143 1.000 39.582 150 VAL A N 1
ATOM 1201 C CA . VAL A 1 170 ? 7.225 4.942 -2.290 1.000 35.922 150 VAL A CA 1
ATOM 1202 C C . VAL A 1 170 ? 6.565 4.445 -0.989 1.000 35.021 150 VAL A C 1
ATOM 1203 O O . VAL A 1 170 ? 6.990 3.408 -0.490 1.000 35.496 150 VAL A O 1
ATOM 1207 N N . SER A 1 171 ? 5.611 5.183 -0.407 1.000 35.125 151 SER A N 1
ATOM 1208 C CA . SER A 1 171 ? 4.754 4.771 0.737 1.000 38.523 151 SER A CA 1
ATOM 1209 C C . SER A 1 171 ? 3.896 3.550 0.374 1.000 30.869 151 SER A C 1
ATOM 1210 O O . SER A 1 171 ? 3.831 2.621 1.198 1.000 30.107 151 SER A O 1
ATOM 1213 N N . VAL A 1 172 ? 3.219 3.584 -0.774 1.000 31.661 152 VAL A N 1
ATOM 1214 C CA . VAL A 1 172 ? 2.402 2.439 -1.261 1.000 34.938 152 VAL A CA 1
ATOM 1215 C C . VAL A 1 172 ? 3.345 1.231 -1.514 1.000 32.345 152 VAL A C 1
ATOM 1216 O O . VAL A 1 172 ? 3.021 0.144 -1.059 1.000 30.953 152 VAL A O 1
ATOM 1220 N N . ALA A 1 173 ? 4.465 1.393 -2.208 1.000 29.325 153 ALA A N 1
ATOM 1221 C CA . ALA A 1 173 ? 5.417 0.265 -2.441 1.000 32.404 153 ALA A CA 1
ATOM 1222 C C . ALA A 1 173 ? 5.939 -0.298 -1.098 1.000 30.675 153 ALA A C 1
ATOM 1223 O O . ALA A 1 173 ? 5.865 -1.531 -0.908 1.000 29.224 153 ALA A O 1
ATOM 1225 N N . SER A 1 174 ? 6.342 0.571 -0.149 1.000 30.676 154 SER A N 1
ATOM 1226 C CA . SER A 1 174 ? 6.802 0.185 1.209 1.000 30.079 154 SER A CA 1
ATOM 1227 C C . SER A 1 174 ? 5.711 -0.658 1.876 1.000 29.903 154 SER A C 1
ATOM 1228 O O . SER A 1 174 ? 6.024 -1.682 2.453 1.000 28.674 154 SER A O 1
ATOM 1231 N N . ALA A 1 175 ? 4.453 -0.210 1.806 1.000 28.752 155 ALA A N 1
ATOM 1232 C CA . ALA A 1 175 ? 3.327 -0.858 2.495 1.000 32.559 155 ALA A CA 1
ATOM 1233 C C . ALA A 1 175 ? 3.142 -2.261 1.909 1.000 26.483 155 ALA A C 1
ATOM 1234 O O . ALA A 1 175 ? 2.968 -3.213 2.704 1.000 28.228 155 ALA A O 1
ATOM 1236 N N . LEU A 1 176 ? 3.159 -2.377 0.593 1.000 29.446 156 LEU A N 1
ATOM 1237 C CA . LEU A 1 176 ? 2.962 -3.669 -0.085 1.000 27.867 156 LEU A CA 1
ATOM 1238 C C . LEU A 1 176 ? 4.050 -4.679 0.340 1.000 29.577 156 LEU A C 1
ATOM 1239 O O . LEU A 1 176 ? 3.688 -5.814 0.736 1.000 25.887 156 LEU A O 1
ATOM 1244 N N . ILE A 1 177 ? 5.313 -4.289 0.395 1.000 27.958 157 ILE A N 1
ATOM 1245 C CA . ILE A 1 177 ? 6.413 -5.227 0.759 1.000 27.240 157 ILE A CA 1
ATOM 1246 C C . ILE A 1 177 ? 6.330 -5.529 2.255 1.000 29.286 157 ILE A C 1
ATOM 1247 O O . ILE A 1 177 ? 6.373 -6.690 2.600 1.000 27.370 157 ILE A O 1
ATOM 1252 N N . LEU A 1 178 ? 6.082 -4.545 3.123 1.000 31.861 158 LEU A N 1
ATOM 1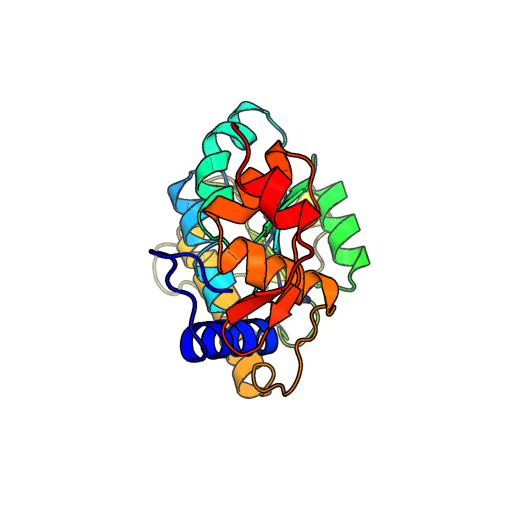253 C CA . LEU A 1 178 ? 5.991 -4.811 4.577 1.000 30.990 158 LEU A CA 1
ATOM 1254 C C . LEU A 1 178 ? 4.832 -5.780 4.844 1.000 29.472 158 LEU A C 1
ATOM 1255 O O . LEU A 1 178 ? 4.971 -6.638 5.706 1.000 29.155 158 LEU A O 1
ATOM 1260 N N . TYR A 1 179 ? 3.734 -5.663 4.120 1.000 27.998 159 TYR A N 1
ATOM 1261 C CA . TYR A 1 179 ? 2.529 -6.509 4.366 1.000 27.720 159 TYR A CA 1
ATOM 1262 C C . TYR A 1 179 ? 2.694 -7.903 3.746 1.000 28.027 159 TYR A C 1
ATOM 1263 O O . TYR A 1 179 ? 2.028 -8.806 4.245 1.000 30.848 159 TYR A O 1
ATOM 1272 N N . GLU A 1 180 ? 3.576 -8.074 2.775 1.000 28.928 160 GLU A N 1
ATOM 1273 C CA . GLU A 1 180 ? 3.985 -9.442 2.323 1.000 30.063 160 GLU A CA 1
ATOM 1274 C C . GLU A 1 180 ? 4.837 -10.069 3.432 1.000 28.476 160 GLU A C 1
ATOM 1275 O O . GLU A 1 180 ? 4.562 -11.224 3.802 1.000 29.995 160 GLU A O 1
ATOM 1281 N N . ALA A 1 181 ? 5.658 -9.290 4.113 1.000 30.352 161 ALA A N 1
ATOM 1282 C CA . ALA A 1 181 ? 6.367 -9.797 5.317 1.000 33.315 161 ALA A CA 1
ATOM 1283 C C . ALA A 1 181 ? 5.379 -10.132 6.439 1.000 34.868 161 ALA A C 1
ATOM 1284 O O . ALA A 1 181 ? 5.569 -11.201 7.098 1.000 33.161 161 ALA A O 1
ATOM 1286 N N . GLN A 1 182 ? 4.371 -9.271 6.690 1.000 32.087 162 GLN A N 1
ATOM 1287 C CA . GLN A 1 182 ? 3.356 -9.530 7.717 1.000 29.165 162 GLN A CA 1
ATOM 1288 C C . GLN A 1 182 ? 2.604 -10.818 7.379 1.000 30.741 162 GLN A C 1
ATOM 1289 O O . GLN A 1 182 ? 2.350 -11.612 8.307 1.000 32.411 162 GLN A O 1
ATOM 1295 N N . ARG A 1 183 ? 2.206 -11.001 6.108 1.000 30.437 163 ARG A N 1
ATOM 1296 C CA . ARG A 1 183 ? 1.459 -12.205 5.659 1.000 31.857 163 ARG A CA 1
ATOM 1297 C C . ARG A 1 183 ? 2.268 -13.457 6.008 1.000 29.136 163 ARG A C 1
ATOM 1298 O O . ARG A 1 183 ? 1.682 -14.442 6.585 1.000 28.914 163 ARG A O 1
ATOM 1306 N N . GLN A 1 184 ? 3.514 -13.485 5.606 1.000 29.610 164 GLN A N 1
ATOM 1307 C CA . GLN A 1 184 ? 4.364 -14.705 5.695 1.000 33.762 164 GLN A CA 1
ATOM 1308 C C . GLN A 1 184 ? 4.673 -14.936 7.180 1.000 36.048 164 GLN A C 1
ATOM 1309 O O . GLN A 1 184 ? 4.619 -16.075 7.646 1.000 35.676 164 GLN A O 1
ATOM 1315 N N . ARG A 1 185 ? 4.899 -13.864 7.925 1.000 32.151 165 ARG A N 1
ATOM 1316 C CA . ARG A 1 185 ? 5.174 -13.992 9.380 1.000 29.863 165 ARG A CA 1
ATOM 1317 C C . ARG A 1 185 ? 3.937 -14.484 10.112 1.000 30.215 165 ARG A C 1
ATOM 1318 O O . ARG A 1 185 ? 4.091 -15.393 10.932 1.000 31.943 165 ARG A O 1
ATOM 1326 N N . GLN A 1 186 ? 2.747 -13.964 9.800 1.000 29.511 166 GLN A N 1
ATOM 1327 C CA . GLN A 1 186 ? 1.475 -14.410 10.409 1.000 34.382 166 GLN A CA 1
ATOM 1328 C C . GLN A 1 186 ? 1.193 -15.867 10.022 1.000 37.004 166 GLN A C 1
ATOM 1329 O O . GLN A 1 186 ? 0.879 -16.684 10.871 1.000 36.142 166 GLN A O 1
ATOM 1335 N N . ASN A 1 187 ? 1.307 -16.198 8.751 1.000 37.477 167 ASN A N 1
ATOM 1336 C CA . ASN A 1 187 ? 1.181 -17.612 8.318 1.000 37.087 167 ASN A CA 1
ATOM 1337 C C . ASN A 1 187 ? 2.156 -18.519 9.089 1.000 39.186 167 ASN A C 1
ATOM 1338 O O . ASN A 1 187 ? 1.777 -19.697 9.357 1.000 41.710 167 ASN A O 1
ATOM 1343 N N . ALA A 1 188 ? 3.354 -18.059 9.445 1.000 36.505 168 ALA A N 1
ATOM 1344 C CA . ALA A 1 188 ? 4.314 -18.873 10.228 1.000 35.635 168 ALA A CA 1
ATOM 1345 C C . ALA A 1 188 ? 4.053 -18.744 11.737 1.000 34.417 168 ALA A C 1
ATOM 1346 O O . ALA A 1 188 ? 4.884 -19.214 12.516 1.000 40.334 168 ALA A O 1
ATOM 1348 N N . GLY A 1 189 ? 3.016 -18.032 12.155 1.000 35.930 169 GLY A N 1
ATOM 1349 C CA . GLY A 1 189 ? 2.651 -17.852 13.586 1.000 38.520 169 GLY A CA 1
ATOM 1350 C C . GLY A 1 189 ? 3.605 -16.941 14.352 1.000 40.837 169 GLY A C 1
ATOM 1351 O O . GLY A 1 189 ? 3.568 -16.959 15.569 1.000 43.517 169 GLY A O 1
ATOM 1352 N N . MET A 1 190 ? 4.403 -16.107 13.693 1.000 37.372 170 MET A N 1
ATOM 1353 C CA . MET A 1 190 ? 5.524 -15.400 14.367 1.000 40.584 170 MET A CA 1
ATOM 1354 C C . MET A 1 190 ? 5.055 -14.188 15.202 1.000 38.794 170 MET A C 1
ATOM 1355 O O . MET A 1 190 ? 5.895 -13.566 15.901 1.000 39.757 170 MET A O 1
ATOM 1360 N N . TYR A 1 191 ? 3.786 -13.820 15.130 1.000 31.711 171 TYR A N 1
ATOM 1361 C CA . TYR A 1 191 ? 3.190 -12.762 16.001 1.000 36.256 171 TYR A CA 1
ATOM 1362 C C . TYR A 1 191 ? 2.599 -13.378 17.281 1.000 38.889 171 TYR A C 1
ATOM 1363 O O . TYR A 1 191 ? 2.087 -12.610 18.103 1.000 36.503 171 TYR A O 1
ATOM 1372 N N . LEU A 1 192 ? 2.613 -14.704 17.436 1.000 40.472 172 LEU A N 1
ATOM 1373 C CA . LEU A 1 192 ? 2.033 -15.319 18.662 1.000 39.543 172 LEU A CA 1
ATOM 1374 C C . LEU A 1 192 ? 3.190 -15.718 19.559 1.000 43.239 172 LEU A C 1
ATOM 1375 O O . LEU A 1 192 ? 3.932 -16.632 19.180 1.000 35.778 172 LEU A O 1
ATOM 1380 N N . ARG A 1 193 ? 3.389 -14.957 20.633 1.000 39.083 173 ARG A N 1
ATOM 1381 C CA . ARG A 1 193 ? 4.558 -15.100 21.522 1.000 42.607 173 ARG A CA 1
ATOM 1382 C C . ARG A 1 193 ? 4.122 -14.810 22.958 1.000 44.986 173 ARG A C 1
ATOM 1383 O O . ARG A 1 193 ? 3.243 -13.948 23.170 1.000 44.034 173 ARG A O 1
ATOM 1391 N N . GLU A 1 194 ? 4.676 -15.560 23.895 1.000 44.581 174 GLU A N 1
ATOM 1392 C CA . GLU A 1 194 ? 4.437 -15.370 25.350 1.000 49.617 174 GLU A CA 1
ATOM 1393 C C . GLU A 1 194 ? 5.303 -14.233 25.893 1.000 55.652 174 GLU A C 1
ATOM 1394 O O . GLU A 1 194 ? 4.823 -13.511 26.782 1.000 53.980 174 GLU A O 1
ATOM 1400 N N . ASN A 1 195 ? 6.497 -14.058 25.329 1.000 52.266 175 ASN A N 1
ATOM 1401 C CA . ASN A 1 195 ? 7.447 -12.990 25.719 1.000 52.722 175 ASN A CA 1
ATOM 1402 C C . ASN A 1 195 ? 7.859 -12.220 24.456 1.000 46.634 175 ASN A C 1
ATOM 1403 O O . ASN A 1 195 ? 7.775 -12.766 23.346 1.000 53.414 175 ASN A O 1
ATOM 1408 N N . SER A 1 196 ? 8.309 -10.988 24.613 1.000 48.719 176 SER A N 1
ATOM 1409 C CA . SER A 1 196 ? 8.884 -10.198 23.503 1.000 44.991 176 SER A CA 1
ATOM 1410 C C . SER A 1 196 ? 10.274 -10.745 23.191 1.000 48.524 176 SER A C 1
ATOM 1411 O O . SER A 1 196 ? 10.982 -11.144 24.120 1.000 45.464 176 SER A O 1
ATOM 1414 N N . MET A 1 197 ? 10.612 -10.799 21.906 1.000 49.865 177 MET A N 1
ATOM 1415 C CA . MET A 1 197 ? 12.000 -10.884 21.376 1.000 51.800 177 MET A CA 1
ATOM 1416 C C . MET A 1 197 ? 12.807 -9.644 21.800 1.000 47.933 177 MET A C 1
ATOM 1417 O O . MET A 1 197 ? 14.036 -9.640 21.634 1.000 47.421 177 MET A O 1
ATOM 1422 N N . LEU A 1 198 ? 12.154 -8.580 22.254 1.000 44.880 178 LEU A N 1
ATOM 1423 C CA . LEU A 1 198 ? 12.844 -7.341 22.712 1.000 48.385 178 LEU A CA 1
ATOM 1424 C C . LEU A 1 198 ? 13.461 -7.590 24.093 1.000 41.856 178 LEU A C 1
ATOM 1425 O O . LEU A 1 198 ? 12.835 -8.218 24.942 1.000 43.044 178 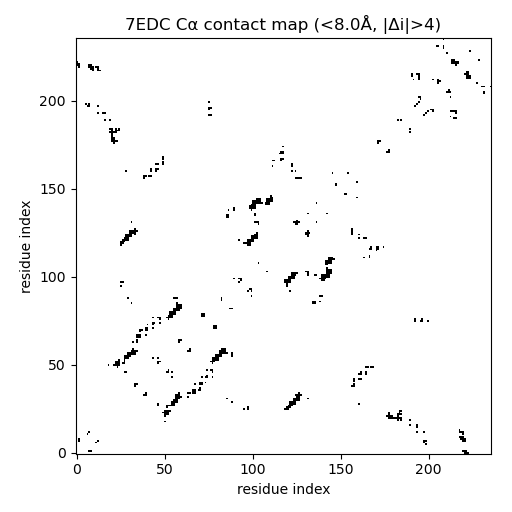LEU A O 1
ATOM 1430 N N . PRO A 1 199 ? 14.673 -7.065 24.384 1.000 45.356 179 PRO A N 1
ATOM 1431 C CA . PRO A 1 199 ? 15.230 -7.164 25.735 1.000 51.280 179 PRO A CA 1
ATOM 1432 C C . PRO A 1 199 ? 14.285 -6.473 26.737 1.000 52.431 179 PRO A C 1
ATOM 1433 O O . PRO A 1 199 ? 13.587 -5.514 26.371 1.000 47.406 179 PRO A O 1
ATOM 1437 N N . GLU A 1 200 ? 14.244 -6.987 27.961 1.000 52.705 180 GLU A N 1
ATOM 1438 C CA . GLU A 1 200 ? 13.447 -6.440 29.087 1.000 55.250 180 GLU A CA 1
ATOM 1439 C C . GLU A 1 200 ? 13.668 -4.923 29.164 1.000 52.199 180 GLU A C 1
ATOM 1440 O O . GLU A 1 200 ? 12.680 -4.201 29.422 1.000 53.171 180 GLU A O 1
ATOM 1446 N N . ALA A 1 201 ? 14.890 -4.428 28.953 1.000 55.890 181 ALA A N 1
ATOM 1447 C CA . ALA A 1 201 ? 15.207 -2.987 29.134 1.000 55.770 181 ALA A CA 1
ATOM 1448 C C . ALA A 1 201 ? 14.480 -2.168 28.061 1.000 53.370 181 ALA A C 1
ATOM 1449 O O . ALA A 1 201 ? 13.976 -1.067 28.392 1.000 51.435 181 ALA A O 1
ATOM 1451 N N . GLU A 1 202 ? 14.466 -2.649 26.813 1.000 44.234 182 GLU A N 1
ATOM 1452 C CA . GLU A 1 202 ? 13.735 -1.989 25.693 1.000 48.238 182 GLU A CA 1
ATOM 1453 C C . GLU A 1 202 ? 12.236 -1.956 26.016 1.000 38.456 182 GLU A C 1
ATOM 1454 O O . GLU A 1 202 ? 11.572 -0.918 25.746 1.000 45.449 182 GLU A O 1
ATOM 1460 N N . GLN A 1 203 ? 11.701 -3.051 26.552 1.000 39.746 183 GLN A N 1
ATOM 1461 C CA . GLN A 1 203 ? 10.266 -3.163 26.885 1.000 39.184 183 GLN A CA 1
ATOM 1462 C C . GLN A 1 203 ? 9.889 -2.119 27.948 1.000 43.073 183 GLN A C 1
ATOM 1463 O O . GLN A 1 203 ? 8.840 -1.474 27.760 1.000 39.800 183 GLN A O 1
ATOM 1469 N N . GLN A 1 204 ? 10.695 -1.970 29.012 1.000 43.778 184 GLN A N 1
ATOM 1470 C CA . GLN A 1 204 ? 10.430 -0.945 30.074 1.000 48.292 184 GLN A CA 1
ATOM 1471 C C . GLN A 1 204 ? 10.572 0.462 29.473 1.000 45.212 184 GLN A C 1
ATOM 1472 O O . GLN A 1 204 ? 9.677 1.301 29.724 1.000 43.381 184 GLN A O 1
ATOM 1478 N N . ARG A 1 205 ? 11.604 0.714 28.663 1.000 45.412 185 ARG A N 1
ATOM 1479 C CA . ARG A 1 205 ? 11.791 2.022 27.964 1.000 47.584 185 ARG A CA 1
ATOM 1480 C C . ARG A 1 205 ? 10.506 2.370 27.219 1.000 46.742 185 ARG A C 1
ATOM 1481 O O . ARG A 1 205 ? 9.985 3.498 27.375 1.000 42.961 185 ARG A O 1
ATOM 1489 N N . LEU A 1 206 ? 9.996 1.422 26.441 1.000 45.141 186 LEU A N 1
ATOM 1490 C CA . LEU A 1 206 ? 8.845 1.672 25.549 1.000 42.379 186 LEU A CA 1
ATOM 1491 C C . LEU A 1 206 ? 7.551 1.847 26.351 1.000 41.659 186 LEU A C 1
ATOM 1492 O O . LEU A 1 206 ? 6.746 2.726 25.963 1.000 47.625 186 LEU A O 1
ATOM 1497 N N . LEU A 1 207 ? 7.323 0.997 27.360 1.000 44.230 187 LEU A N 1
ATOM 1498 C CA . LEU A 1 207 ? 6.167 1.087 28.292 1.000 41.247 187 LEU A CA 1
ATOM 1499 C C . LEU A 1 207 ? 6.118 2.514 28.857 1.000 44.426 187 LEU A C 1
ATOM 1500 O O . LEU A 1 207 ? 5.061 3.143 28.863 1.000 42.105 187 LEU A O 1
ATOM 1505 N N . PHE A 1 208 ? 7.254 3.049 29.269 1.000 37.918 188 PHE A N 1
ATOM 1506 C CA . PHE A 1 208 ? 7.246 4.393 29.897 1.000 45.198 188 PHE A CA 1
ATOM 1507 C C . PHE A 1 208 ? 7.135 5.482 28.821 1.000 46.362 188 PHE A C 1
ATOM 1508 O O . PHE A 1 208 ? 6.308 6.405 28.958 1.000 42.125 188 PHE A O 1
ATOM 1516 N N . GLU A 1 209 ? 7.988 5.396 27.800 1.000 44.982 189 GLU A N 1
ATOM 1517 C CA . GLU A 1 209 ? 8.118 6.433 26.747 1.000 45.834 189 GLU A CA 1
ATOM 1518 C C . GLU A 1 209 ? 6.837 6.494 25.906 1.000 47.178 189 GLU A C 1
ATOM 1519 O O . GLU A 1 209 ? 6.469 7.601 25.491 1.000 48.399 189 GLU A O 1
ATOM 1525 N N . GLY A 1 210 ? 6.161 5.352 25.751 1.000 48.786 190 GLY A N 1
ATOM 1526 C CA . GLY A 1 210 ? 4.870 5.228 25.055 1.000 53.512 190 GLY A CA 1
ATOM 1527 C C . GLY A 1 210 ? 3.701 5.515 25.968 1.000 48.329 190 GLY A C 1
ATOM 1528 O O . GLY A 1 210 ? 2.809 6.275 25.561 1.000 46.469 190 GLY A O 1
ATOM 1529 N N . GLY A 1 211 ? 3.702 4.888 27.145 1.000 47.780 191 GLY A N 1
ATOM 1530 C CA . GLY A 1 211 ? 2.638 4.977 28.158 1.000 44.941 191 GLY A CA 1
ATOM 1531 C C . GLY A 1 211 ? 2.548 6.361 28.775 1.000 47.021 191 GLY A C 1
ATOM 1532 O O . GLY A 1 211 ? 1.425 6.787 29.048 1.000 49.166 191 GLY A O 1
ATOM 1533 N N . TYR A 1 212 ? 3.683 7.048 28.948 1.000 42.738 192 TYR A N 1
ATOM 1534 C CA . TYR A 1 212 ? 3.806 8.363 29.638 1.000 38.088 192 TYR A CA 1
ATOM 1535 C C . TYR A 1 212 ? 4.683 9.304 28.830 1.000 43.436 192 TYR A C 1
ATOM 1536 O O . TYR A 1 212 ? 5.684 9.835 29.345 1.000 39.027 192 TYR A O 1
ATOM 1545 N N . PRO A 1 213 ? 4.311 9.583 27.547 1.000 45.894 193 PRO A N 1
ATOM 1546 C CA . PRO A 1 213 ? 5.219 10.271 26.639 1.000 45.052 193 PRO A CA 1
ATOM 1547 C C . PRO A 1 213 ? 5.601 11.635 27.223 1.000 43.919 193 PRO A C 1
ATOM 1548 O O . PRO A 1 213 ? 6.726 12.022 27.028 1.000 41.140 193 PRO A O 1
ATOM 1552 N N . VAL A 1 214 ? 4.688 12.352 27.885 1.000 45.083 194 VAL A N 1
ATOM 1553 C CA . VAL A 1 214 ? 5.050 13.698 28.436 1.000 47.273 194 VAL A CA 1
ATOM 1554 C C . VAL A 1 214 ? 6.067 13.528 29.581 1.000 45.942 194 VAL A C 1
ATOM 1555 O O . VAL A 1 214 ? 7.067 14.255 29.579 1.000 46.167 194 VAL A O 1
ATOM 1559 N N . LEU A 1 215 ? 5.891 12.537 30.452 1.000 41.020 195 LEU A N 1
ATOM 1560 C CA . LEU A 1 215 ? 6.800 12.324 31.614 1.000 44.222 195 LEU A CA 1
ATOM 1561 C C . LEU A 1 215 ? 8.160 11.825 31.147 1.000 42.950 195 LEU A C 1
ATOM 1562 O O . LEU A 1 215 ? 9.191 12.215 31.759 1.000 44.353 195 LEU A O 1
ATOM 1567 N N . ALA A 1 216 ? 8.211 11.031 30.075 1.000 41.411 196 ALA A N 1
ATOM 1568 C CA . ALA A 1 216 ? 9.500 10.544 29.541 1.000 39.448 196 ALA A CA 1
ATOM 1569 C C . ALA A 1 216 ? 10.360 11.739 29.072 1.000 41.033 196 ALA A C 1
ATOM 1570 O O . ALA A 1 216 ? 11.581 11.725 29.353 1.000 44.251 196 ALA A O 1
ATOM 1572 N N . LYS A 1 217 ? 9.764 12.755 28.440 1.000 42.686 197 LYS A N 1
ATOM 1573 C CA . LYS A 1 217 ? 10.476 14.015 28.051 1.000 50.957 197 LYS A CA 1
ATOM 1574 C C . LYS A 1 217 ? 10.968 14.763 29.305 1.000 50.618 197 LYS A C 1
ATOM 1575 O O . LYS A 1 217 ? 12.119 15.295 29.293 1.000 46.068 197 LYS A O 1
ATOM 1581 N N . VAL A 1 218 ? 10.114 14.854 30.329 1.000 48.564 198 VAL A N 1
ATOM 1582 C CA . VAL A 1 218 ? 10.458 15.561 31.595 1.000 47.363 198 VAL A CA 1
ATOM 1583 C C . VAL A 1 218 ? 11.633 14.811 32.226 1.000 47.117 198 VAL A C 1
ATOM 1584 O O . VAL A 1 218 ? 12.661 15.471 32.535 1.000 49.641 198 VAL A O 1
ATOM 1588 N N . ALA A 1 219 ? 11.538 13.488 32.322 1.000 47.225 199 ALA A N 1
ATOM 1589 C CA . ALA A 1 219 ? 12.630 12.651 32.865 1.000 49.432 199 ALA A CA 1
ATOM 1590 C C . ALA A 1 219 ? 13.918 12.972 32.113 1.000 50.134 199 ALA A C 1
ATOM 1591 O O . ALA A 1 219 ? 14.950 13.208 32.784 1.000 54.451 199 ALA A O 1
ATOM 1593 N N . LYS A 1 220 ? 13.871 12.991 30.782 1.000 53.370 200 LYS A N 1
ATOM 1594 C CA . LYS A 1 220 ? 15.078 13.229 29.946 1.000 55.924 200 LYS A CA 1
ATOM 1595 C C . LYS A 1 220 ? 15.625 14.625 30.269 1.000 58.839 200 LYS A C 1
ATOM 1596 O O . LYS A 1 220 ? 16.798 14.711 30.678 1.000 56.724 200 LYS A O 1
ATOM 1602 N N . ARG A 1 221 ? 14.814 15.678 30.128 1.000 60.519 201 ARG A N 1
ATOM 1603 C CA . ARG A 1 221 ? 15.263 17.074 30.408 1.000 65.633 201 ARG A CA 1
ATOM 1604 C C . ARG A 1 221 ? 15.912 17.144 31.795 1.000 68.485 201 ARG A C 1
ATOM 1605 O O . ARG A 1 221 ? 17.004 17.720 31.908 1.000 62.750 201 ARG A O 1
ATOM 1613 N N . LYS A 1 222 ? 15.305 16.543 32.815 1.000 62.818 202 LYS A N 1
ATOM 1614 C CA . LYS A 1 222 ? 15.869 16.587 34.195 1.000 69.399 202 LYS A CA 1
ATOM 1615 C C . LYS A 1 222 ? 17.048 15.607 34.315 1.000 58.786 202 LYS A C 1
ATOM 1616 O O . LYS A 1 222 ? 17.683 15.591 35.380 1.000 59.882 202 LYS A O 1
ATOM 1622 N N . GLY A 1 223 ? 17.358 14.844 33.261 1.000 57.584 203 GLY A N 1
ATOM 1623 C CA . GLY A 1 223 ? 18.423 13.821 33.281 1.000 55.589 203 GLY A CA 1
ATOM 1624 C C . GLY A 1 223 ? 18.188 12.756 34.346 1.000 57.633 203 GLY A C 1
ATOM 1625 O O . GLY A 1 223 ? 19.172 12.328 34.982 1.000 62.943 203 GLY A O 1
ATOM 1626 N N . LEU A 1 224 ? 16.932 12.331 34.527 1.000 52.986 204 LEU A N 1
ATOM 1627 C CA . LEU A 1 224 ? 16.507 11.244 35.442 1.000 51.281 204 LEU A CA 1
ATOM 1628 C C . LEU A 1 224 ? 16.317 9.956 34.660 1.000 53.151 204 LEU A C 1
ATOM 1629 O O . LEU A 1 224 ? 15.849 9.996 33.525 1.000 56.642 204 LEU A O 1
ATOM 1634 N N . PRO A 1 225 ? 16.553 8.785 35.296 1.000 54.897 205 PRO A N 1
ATOM 1635 C CA . PRO A 1 225 ? 16.219 7.494 34.692 1.000 54.580 205 PRO A CA 1
ATOM 1636 C C . PRO A 1 225 ? 14.701 7.334 34.530 1.000 56.300 205 PRO A C 1
ATOM 1637 O O . PRO A 1 225 ? 13.945 7.966 35.277 1.000 51.395 205 PRO A O 1
ATOM 1641 N N . TYR A 1 226 ? 14.270 6.532 33.552 1.000 48.464 206 TYR A N 1
ATOM 1642 C CA . TYR A 1 226 ? 12.858 6.097 33.445 1.000 46.192 206 TYR A CA 1
ATOM 1643 C C . TYR A 1 226 ? 12.614 5.147 34.608 1.000 51.804 206 TYR A C 1
ATOM 1644 O O . TYR A 1 226 ? 13.506 4.386 34.987 1.000 52.490 206 TYR A O 1
ATOM 1653 N N . PRO A 1 227 ? 11.440 5.238 35.264 1.000 44.082 207 PRO A N 1
ATOM 1654 C CA . PRO A 1 227 ? 11.100 4.355 36.378 1.000 46.099 207 PRO A CA 1
ATOM 1655 C C . PRO A 1 227 ? 10.491 3.050 35.874 1.000 49.365 207 PRO A C 1
ATOM 1656 O O . PRO A 1 227 ? 10.179 2.962 34.701 1.000 47.629 207 PRO A O 1
ATOM 1660 N N . HIS A 1 228 ? 10.225 2.129 36.790 1.000 52.429 208 HIS A N 1
ATOM 1661 C CA . HIS A 1 228 ? 9.506 0.861 36.512 1.000 51.392 208 HIS A CA 1
ATOM 1662 C C . HIS A 1 228 ? 8.006 1.110 36.347 1.000 51.897 208 HIS A C 1
ATOM 1663 O O . HIS A 1 228 ? 7.434 1.901 37.110 1.000 50.441 208 HIS A O 1
ATOM 1670 N N . VAL A 1 229 ? 7.382 0.399 35.406 1.000 47.860 209 VAL A N 1
ATOM 1671 C CA . VAL A 1 229 ? 5.911 0.390 35.180 1.000 49.730 209 VAL A CA 1
ATOM 1672 C C . VAL A 1 229 ? 5.431 -1.038 35.434 1.000 51.721 209 VAL A C 1
ATOM 1673 O O . VAL A 1 229 ? 5.983 -1.970 34.815 1.000 56.239 209 VAL A O 1
ATOM 1677 N N . ASN A 1 230 ? 4.453 -1.179 36.317 1.000 52.201 210 ASN A N 1
ATOM 1678 C CA . ASN A 1 230 ? 3.916 -2.479 36.788 1.000 56.582 210 ASN A CA 1
ATOM 1679 C C . ASN A 1 230 ? 2.641 -2.803 35.988 1.000 60.358 210 ASN A C 1
ATOM 1680 O O . ASN A 1 230 ? 2.204 -1.950 35.157 1.000 52.176 210 ASN A O 1
ATOM 1685 N N . GLN A 1 231 ? 2.017 -3.948 36.272 1.000 59.320 211 GLN A N 1
ATOM 1686 C CA . GLN A 1 231 ? 0.960 -4.563 35.412 1.000 63.215 211 GLN A CA 1
ATOM 1687 C C . GLN A 1 231 ? -0.363 -3.800 35.587 1.000 68.309 211 GLN A C 1
ATOM 1688 O O . GLN A 1 231 ? -1.267 -3.940 34.712 1.000 55.478 211 GLN A O 1
ATOM 1694 N N . GLN A 1 232 ? -0.438 -2.929 36.603 1.000 60.226 212 GLN A N 1
ATOM 1695 C CA . GLN A 1 232 ? -1.565 -1.973 36.775 1.000 55.668 212 GLN A CA 1
ATOM 1696 C C . GLN A 1 232 ? -1.334 -0.784 35.834 1.000 50.740 212 GLN A C 1
ATOM 1697 O O . GLN A 1 232 ? -2.263 0.012 35.666 1.000 50.348 212 GLN A O 1
ATOM 1703 N N . GLY A 1 233 ? -0.139 -0.684 35.233 1.000 50.909 213 GLY A N 1
ATOM 1704 C CA . GLY A 1 233 ? 0.283 0.491 34.446 1.000 53.365 213 GLY A CA 1
ATOM 1705 C C . GLY A 1 233 ? 0.779 1.617 35.351 1.000 55.105 213 GLY A C 1
ATOM 1706 O O . GLY A 1 233 ? 0.992 2.736 34.842 1.000 52.676 213 GLY A O 1
ATOM 1707 N N . GLU A 1 234 ? 0.978 1.329 36.643 1.000 50.086 214 GLU A N 1
ATOM 1708 C CA . GLU A 1 234 ? 1.384 2.334 37.665 1.000 52.047 214 GLU A CA 1
ATOM 1709 C C . GLU A 1 234 ? 2.884 2.583 37.554 1.000 45.757 214 GLU A C 1
ATOM 1710 O O . GLU A 1 234 ? 3.647 1.653 37.215 1.000 49.115 214 GLU A O 1
ATOM 1716 N N . ILE A 1 235 ? 3.303 3.810 37.843 1.000 44.063 215 ILE A N 1
ATOM 1717 C CA . ILE A 1 235 ? 4.741 4.138 38.023 1.000 42.294 215 ILE A CA 1
ATOM 1718 C C . ILE A 1 235 ? 5.148 3.715 39.437 1.000 48.457 215 ILE A C 1
ATOM 1719 O O . ILE A 1 235 ? 4.425 4.096 40.393 1.000 49.001 215 ILE A O 1
ATOM 1724 N N . GLU A 1 236 ? 6.232 2.942 39.523 1.000 42.994 216 GLU A N 1
ATOM 1725 C CA . GLU A 1 236 ? 6.960 2.559 40.765 1.000 46.689 216 GLU A CA 1
ATOM 1726 C C . GLU A 1 236 ? 8.331 3.221 40.753 1.000 48.888 216 GLU A C 1
ATOM 1727 O O . GLU A 1 236 ? 9.178 2.848 39.910 1.000 47.321 216 GLU A O 1
ATOM 1733 N N . ALA A 1 237 ? 8.531 4.224 41.615 1.000 46.259 217 ALA A N 1
ATOM 1734 C CA . ALA A 1 237 ? 9.844 4.885 41.766 1.000 46.139 217 ALA A CA 1
ATOM 1735 C C . ALA A 1 237 ? 9.960 5.422 43.195 1.000 42.166 217 ALA A C 1
ATOM 1736 O O . ALA A 1 237 ? 8.942 5.443 43.897 1.000 39.986 217 ALA A O 1
ATOM 1738 N N . ASP A 1 238 ? 11.162 5.834 43.549 1.000 47.506 218 ASP A N 1
ATOM 1739 C CA . ASP A 1 238 ? 11.529 6.237 44.934 1.000 60.309 218 ASP A CA 1
ATOM 1740 C C . ASP A 1 238 ? 11.076 7.692 45.140 1.000 62.993 218 ASP A C 1
ATOM 1741 O O . ASP A 1 238 ? 10.902 8.423 44.129 1.000 53.604 218 ASP A O 1
ATOM 1746 N N . ALA A 1 239 ? 10.876 8.085 46.402 1.000 55.082 219 ALA A N 1
ATOM 1747 C CA . ALA A 1 239 ? 10.433 9.431 46.827 1.000 52.252 219 ALA A CA 1
ATOM 1748 C C . ALA A 1 239 ? 11.266 10.490 46.098 1.000 48.061 219 ALA A C 1
ATOM 1749 O O . ALA A 1 239 ? 10.709 11.551 45.730 1.000 47.359 219 ALA A O 1
ATOM 1751 N N . ASP A 1 240 ? 12.557 10.211 45.915 1.000 48.562 220 ASP A N 1
ATOM 1752 C CA . ASP A 1 240 ? 13.566 11.132 45.328 1.000 48.561 220 ASP A CA 1
ATOM 1753 C C . ASP A 1 240 ? 13.261 11.399 43.854 1.000 50.006 220 ASP A C 1
ATOM 1754 O O . ASP A 1 240 ? 13.438 12.556 43.376 1.000 49.945 220 ASP A O 1
ATOM 1759 N N . TRP A 1 241 ? 12.873 10.350 43.129 1.000 48.866 221 TRP A N 1
ATOM 1760 C CA . TRP A 1 241 ? 12.504 10.468 41.698 1.000 48.271 221 TRP A CA 1
ATOM 1761 C C . TRP A 1 241 ? 11.249 11.360 41.597 1.000 38.116 221 TRP A C 1
ATOM 1762 O O . TRP A 1 241 ? 11.268 12.326 40.790 1.000 41.749 221 TRP A O 1
ATOM 1773 N N . TRP A 1 242 ? 10.222 11.036 42.380 1.000 38.846 222 TRP A N 1
ATOM 1774 C CA . TRP A 1 242 ? 8.907 11.721 42.409 1.000 43.362 222 TRP A CA 1
ATOM 1775 C C . TRP A 1 242 ? 9.136 13.194 42.731 1.000 43.339 222 TRP A C 1
ATOM 1776 O O . TRP A 1 242 ? 8.553 14.029 42.043 1.000 44.822 222 TRP A O 1
ATOM 1787 N N . ALA A 1 243 ? 9.998 13.491 43.707 1.000 45.895 223 ALA A N 1
ATOM 1788 C CA . ALA A 1 243 ? 10.266 14.869 44.176 1.000 46.267 223 ALA A CA 1
ATOM 1789 C C . ALA A 1 243 ? 10.953 15.655 43.055 1.000 43.472 223 ALA A C 1
ATOM 1790 O O . ALA A 1 243 ? 10.465 16.758 42.735 1.000 43.924 223 ALA A O 1
ATOM 1792 N N . THR A 1 244 ? 11.992 15.087 42.438 1.000 43.087 224 THR A N 1
ATOM 1793 C CA . THR A 1 244 ? 12.755 15.730 41.318 1.000 44.022 224 THR A CA 1
ATOM 1794 C C . THR A 1 244 ? 11.803 15.941 40.129 1.000 48.460 224 THR A C 1
ATOM 1795 O O . THR A 1 244 ? 11.813 17.022 39.511 1.000 43.954 224 THR A O 1
ATOM 1799 N N . MET A 1 245 ? 10.974 14.943 39.826 1.000 43.891 225 MET A N 1
ATOM 1800 C CA . MET A 1 245 ? 10.054 14.989 38.664 1.000 41.473 225 MET A CA 1
ATOM 1801 C C . MET A 1 245 ? 9.021 16.092 38.904 1.000 41.027 225 MET A C 1
ATOM 1802 O O . MET A 1 245 ? 8.559 16.687 37.934 1.000 41.924 225 MET A O 1
ATOM 1807 N N . GLN A 1 246 ? 8.664 16.371 40.147 1.000 36.729 226 GLN A N 1
ATOM 1808 C CA . GLN A 1 246 ? 7.569 17.338 40.428 1.000 41.282 226 GLN A CA 1
ATOM 1809 C C . GLN A 1 246 ? 8.130 18.768 40.571 1.000 45.429 226 GLN A C 1
ATOM 1810 O O . GLN A 1 246 ? 7.324 19.706 40.565 1.000 45.688 226 GLN A O 1
ATOM 1816 N N . ALA A 1 247 ? 9.437 18.918 40.767 1.000 42.270 227 ALA A N 1
ATOM 1817 C CA . ALA A 1 247 ? 10.114 20.231 40.940 1.000 47.844 227 ALA A CA 1
ATOM 1818 C C . ALA A 1 247 ? 9.975 21.079 39.662 1.000 50.597 227 ALA A C 1
ATOM 1819 O O . ALA A 1 247 ? 9.868 20.521 38.552 1.000 51.687 227 ALA A O 1
ATOM 1821 N N . ALA A 1 248 ? 10.002 22.395 39.792 1.000 42.451 228 ALA A N 1
ATOM 1822 C CA . ALA A 1 248 ? 10.067 23.332 38.647 1.000 48.939 228 ALA A CA 1
ATOM 1823 C C . ALA A 1 248 ? 11.474 23.300 38.035 1.000 48.477 228 ALA A C 1
ATOM 1824 O O . ALA A 1 248 ? 12.441 22.983 38.722 1.000 48.936 228 ALA A O 1
ATOM 1826 N N . GLY A 1 249 ? 11.618 23.417 36.710 1.000 55.160 229 GLY A N 1
ATOM 1827 C CA . GLY A 1 249 ? 10.974 22.555 35.737 1.000 63.532 229 GLY A CA 1
ATOM 1828 C C . GLY A 1 249 ? 12.012 21.869 34.867 1.000 64.266 229 GLY A C 1
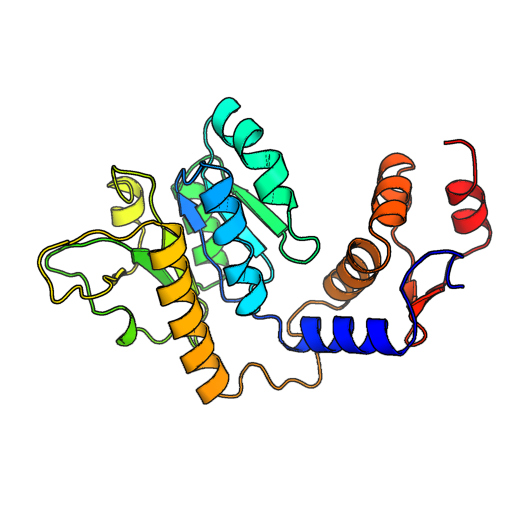ATOM 1829 O O . GLY A 1 249 ? 13.127 22.389 34.732 1.000 70.456 229 GLY A O 1
#

Sequence (236 aa):
LVPRGSHMNPTRYARICEMLARRQPDLTVVCMEQVHKPHNVSAIIIRTADAVGVHEVHAVWPGSRMRTMASAAAGSNSWVQVKTHRTIGDAVAHLKGQGMQILATHLSDNAVDFRGIDYTRPTCILMGQEKTGITQEALALADQDIIIPMIGMVQSLNVSVASALILYEAQRQRQNAGMYLRENSMLPEAEQQRLLFEGGYPVLAKVAKRKGLPYPHVNQQGEIEADADWWATMQAAG

InterPro domains:
  IPR001537 tRNA/rRNA methyltransferase, SpoU type [PF00588] (20-159)
  IPR022724 RNA methyltransferase, SpoU/TrmH type, C-terminal domain [PF12105] (163-218)
  IPR029026 tRNA (guanine-N1-)-methyltransferase, N-terminal [G3DSA:3.40.1280.10] (1-204)
  IPR029028 Alpha/beta knot methyltransferases [SSF75217] (4-174)
  IPR033671 tRNA (guanosine(18)-2'-O)-methyltransferase [MF_02060] (2-197)
  IPR033671 tRNA (guanosine(18)-2'-O)-methyltransferase [PTHR43453] (2-204)
  IPR033671 tRNA (guanosine(18)-2'-O)-methyltransferase [cd18092] (5-165)

Radius of gyration: 19.6 Å; Cα contacts (8 Å, |Δi|>4): 400; chains: 1; bounding box: 33×42×65 Å

B-factor: mean 48.39, std 13.57, range [25.89, 112.48]

Organism: Escherichia coli (strain K12) (NCBI:txid83333)

Foldseek 3Di:
DDDPPFPFFLVVLVVLQLLLQLADQLEEEEEELAQQLVLLLLLQVLCSVLRHQEYEYAQQDPVSCVSNVCSQVVDLRYHYHYDNDLVVVLVVSVVSVAAFEFADDDPQAAALLVDQLLGRYYYYWYYPPPGDDPVNVVSHNHYYYHDDPDDDRDDDRSVVSNVNSVSSSVNCVVVVVSDGPHGPDPPVVSQLSLCCVSPVVLNVLCVVLVHDRAGQDSRRDGDDDPVSVVSSVDDD

Nearest PDB structures (foldseek):
  7edc-assembly1_A-2  TM=9.952E-01  e=4.740E-49  Escherichia coli
  1v2x-assembly1_A-2  TM=8.936E-01  e=1.534E-20  Thermus thermophilus
  1zjr-assembly1_A  TM=8.633E-01  e=5.614E-18  Aquifex aeolicus
  3nk7-assembly1_B  TM=6.810E-01  e=1.647E-09  Streptomyces actuosus
  3nk7-assembly1_A  TM=6.641E-01  e=4.277E-09  Streptomyces actuosus

Solvent-accessible surface area: 12308 Å² total; per-residue (Å²): 120,64,35,248,82,44,92,7,63,77,104,54,36,40,159,3,39,102,28,1,13,104,5,1,36,20,1,2,0,0,0,5,52,4,32,71,56,117,8,0,36,38,0,1,183,18,0,42,59,0,5,0,13,41,0,1,0,4,5,64,38,79,193,33,101,99,79,0,65,86,6,21,62,66,29,58,41,4,64,32,85,68,18,191,52,6,22,48,0,6,66,63,1,88,70,81,53,2,24,0,1,0,32,51,134,40,159,128,22,61,52,10,121,67,21,76,0,46,132,46,0,0,0,1,1,10,41,79,170,114,34,6,58,143,98,0,33,88,73,19,82,60,21,0,41,28,51,45,170,43,175,107,118,61,70,71,22,14,73,10,0,28,75,0,0,103,10,0,33,127,28,0,109,107,62,40,31,32,160,83,175,118,19,105,8,85,120,78,38,41,28,53,2,5,0,40,4,1,4,48,104,44,2,127,46,0,105,193,54,67,36,96,60,13,90,1,22,126,84,0,34,1,85,39,93,89,105,16,68,64,53,20,143,50,112,98